Protein AF-A0AAE1QF27-F1 (afdb_monomer)

Mean predicted aligned error: 20.84 Å

Organism: NCBI:txid1843537

Radius of gyration: 52.03 Å; Cα contacts (8 Å, |Δi|>4): 102; chains: 1; bounding box: 104×45×158 Å

Foldseek 3Di:
DPPPQPADEFFAWFAADVTPSGHHDPQWDFDAPPDDPPDPDPVVVVCSHPDTTGTHGDPDPPDPPVPPPPPPDDDDDDDDPPPPDDPVVVVVVVVVVVVVVVVVVVVVVVVVVVVVVVVVVVVVVVVVVVVVVVVVVVVVVVVVVVVVVVVVVVVVVVVVVVVVVVVVVVVVVVVVVVVVVVVVVVVVVVVVVVVD

Solvent-accessible surface area (backbone atoms only — not comparable to full-atom values): 11451 Å² total; per-residue (Å²): 131,84,78,82,71,56,68,37,56,80,71,37,55,14,34,28,64,94,41,76,52,23,45,48,29,94,69,38,37,67,44,44,97,88,44,65,96,87,66,92,47,72,65,50,56,52,43,38,50,74,43,75,19,33,13,36,74,56,79,73,75,80,59,86,73,76,70,74,79,79,74,89,74,83,90,81,92,78,95,70,87,78,74,77,79,64,74,65,61,57,55,55,49,53,53,51,50,53,54,49,52,52,50,52,54,53,52,51,53,52,50,52,51,53,50,52,52,53,50,53,54,52,53,52,54,49,54,52,53,50,54,54,51,51,52,53,49,52,53,52,50,54,53,52,52,52,54,49,52,54,52,51,52,57,49,51,52,54,49,51,54,51,49,54,55,51,51,52,53,48,50,54,53,50,53,55,50,52,51,52,51,52,54,50,52,54,52,51,53,54,52,51,68,73,74,110

Sequence (196 aa):
MPSVVTRQVEGDECGGPWGIYGECGTGLECRQDHCPPGEQDLECYHHYLTEPGQCVQKRRRPLILDVLTSAADTTITTSRKRVAAPPLADETTRRRLNLGDESTRRRLNLGDERTRRRFNLGDERTRRRLNLGDERTRRRLNLGDERTRRRLNLGDERIHYRLDLGDERTRRRLDLGDERTRRRLVLLRQLENLLE

pLDDT: mean 76.92, std 19.55, range [29.95, 98.19]

Secondary structure (DSSP, 8-state):
------EE-TT-EEB-GGGTTBEEPTTEEEE-TTS-TT---HHHHHHHHHS-EEEEE------GGGGTTS--S---------PPPPTHHHHHHHHHHHHHHHHHHHHHHHHHHHHHHHHHHHHHHHHHHHHHHHHHHHHHHHHHHHHHHHHHHHHHHHHHHHHHHHHHHHHHHHHHHHHHHHHHHHHHHHHHHHH-

Structure (mmCIF, N/CA/C/O backbone):
data_AF-A0AAE1QF27-F1
#
_entry.id   AF-A0AAE1QF27-F1
#
loop_
_atom_site.group_PDB
_atom_site.id
_atom_site.type_symbol
_atom_site.label_atom_id
_atom_site.label_alt_id
_atom_site.label_comp_id
_atom_site.label_asym_id
_atom_site.label_entity_id
_atom_site.label_seq_id
_atom_site.pdbx_PDB_ins_code
_atom_site.Cartn_x
_atom_site.Cartn_y
_atom_site.Cartn_z
_atom_site.occupancy
_atom_site.B_iso_or_equiv
_atom_site.auth_seq_id
_atom_site.auth_comp_id
_atom_site.auth_asym_id
_atom_site.auth_atom_id
_atom_site.pdbx_PDB_model_num
ATOM 1 N N . MET A 1 1 ? -33.159 -35.997 25.237 1.00 33.34 1 MET A N 1
ATOM 2 C CA . MET A 1 1 ? -33.270 -36.716 26.521 1.00 33.34 1 MET A CA 1
ATOM 3 C C . MET A 1 1 ? -33.614 -35.674 27.572 1.00 33.34 1 MET A C 1
ATOM 5 O O . MET A 1 1 ? -32.757 -34.832 27.810 1.00 33.34 1 MET A O 1
ATOM 9 N N . PRO A 1 2 ? -34.849 -35.600 28.094 1.00 41.00 2 PRO A N 1
ATOM 10 C CA . PRO A 1 2 ? -35.132 -34.676 29.184 1.00 41.00 2 PRO A CA 1
ATOM 11 C C . PRO A 1 2 ? -34.402 -35.196 30.424 1.00 41.00 2 PRO A C 1
ATOM 13 O O . PRO A 1 2 ? -34.630 -36.330 30.843 1.00 41.00 2 PRO A O 1
ATOM 16 N N . SER A 1 3 ? -33.466 -34.404 30.946 1.00 40.09 3 SER A N 1
ATOM 17 C CA . SER A 1 3 ? -32.782 -34.688 32.203 1.00 40.09 3 SER A CA 1
ATOM 18 C C . SER A 1 3 ? -33.844 -34.864 33.282 1.00 40.09 3 SER A C 1
ATOM 20 O O . SER A 1 3 ? -34.651 -33.964 33.510 1.00 40.09 3 SER A O 1
ATOM 22 N N . VAL A 1 4 ? -33.894 -36.047 33.890 1.00 47.06 4 VAL A N 1
ATOM 23 C CA . VAL A 1 4 ? -34.758 -36.319 35.038 1.00 47.06 4 VAL A CA 1
ATOM 24 C C . VAL A 1 4 ? -34.256 -35.435 36.171 1.00 47.06 4 VAL A C 1
ATOM 26 O O . VAL A 1 4 ? -33.286 -35.772 36.840 1.00 47.06 4 VAL A O 1
ATOM 29 N N . VAL A 1 5 ? -34.874 -34.270 36.342 1.00 56.25 5 VAL A N 1
ATOM 30 C CA . VAL A 1 5 ? -34.648 -33.438 37.517 1.00 56.25 5 VAL A CA 1
ATOM 31 C C . VAL A 1 5 ? -35.274 -34.186 38.688 1.00 56.25 5 VAL A C 1
ATOM 33 O O . VAL A 1 5 ? -36.498 -34.304 38.790 1.00 56.25 5 VAL A O 1
ATOM 36 N N . THR A 1 6 ? -34.437 -34.772 39.539 1.00 61.47 6 THR A N 1
ATOM 37 C CA . THR A 1 6 ? -34.876 -35.356 40.805 1.00 61.47 6 THR A CA 1
ATOM 38 C C . THR A 1 6 ? -35.468 -34.242 41.656 1.00 61.47 6 THR A C 1
ATOM 40 O O . THR A 1 6 ? -34.767 -33.301 42.020 1.00 61.47 6 THR A O 1
ATOM 43 N N . ARG A 1 7 ? -36.774 -34.323 41.935 1.00 71.06 7 ARG A N 1
ATOM 44 C CA . ARG A 1 7 ? -37.434 -33.401 42.863 1.00 71.06 7 ARG A CA 1
ATOM 45 C C . ARG A 1 7 ? -36.982 -33.709 44.281 1.00 71.06 7 ARG A C 1
ATOM 47 O O . ARG A 1 7 ? -37.162 -34.834 44.741 1.00 71.06 7 ARG A O 1
ATOM 54 N N . GLN A 1 8 ? -36.447 -32.703 44.948 1.00 75.12 8 GLN A N 1
ATOM 55 C CA . GLN A 1 8 ? -35.879 -32.823 46.285 1.00 75.12 8 GLN A CA 1
ATOM 56 C C . GLN A 1 8 ? -36.884 -32.517 47.394 1.00 75.12 8 GLN A C 1
ATOM 58 O O . GLN A 1 8 ? -37.860 -31.787 47.173 1.00 75.12 8 GLN A O 1
ATOM 63 N N . VAL A 1 9 ? -36.653 -33.093 48.573 1.00 79.44 9 VAL A N 1
ATOM 64 C CA . VAL A 1 9 ? -37.478 -32.890 49.771 1.00 79.44 9 VAL A CA 1
ATOM 65 C C . VAL A 1 9 ? -36.905 -31.772 50.649 1.00 79.44 9 VAL A C 1
ATOM 67 O O . VAL A 1 9 ? -35.880 -31.172 50.341 1.00 79.44 9 VAL A O 1
ATOM 70 N N . GLU A 1 10 ? -37.616 -31.404 51.712 1.00 78.75 10 GLU A N 1
ATOM 71 C CA . GLU A 1 10 ? -37.173 -30.346 52.624 1.00 78.75 10 GLU A CA 1
ATOM 72 C C . GLU A 1 10 ? -35.856 -30.735 53.317 1.00 78.75 10 GLU A C 1
ATOM 74 O O . GLU A 1 10 ? -35.752 -31.826 53.874 1.00 78.75 10 GLU A O 1
ATOM 79 N N . GLY A 1 11 ? -34.866 -29.840 53.284 1.00 74.56 11 GLY A N 1
ATOM 80 C CA . GLY A 1 11 ? -33.522 -30.045 53.834 1.00 74.56 11 GLY A CA 1
ATOM 81 C C . GLY A 1 11 ? -32.461 -30.514 52.830 1.00 74.56 11 GLY A C 1
ATOM 82 O O . GLY A 1 11 ? -31.278 -30.452 53.153 1.00 74.56 11 GLY A O 1
ATOM 83 N N . ASP A 1 12 ? -32.854 -30.927 51.624 1.00 80.94 12 ASP A N 1
ATOM 84 C CA . ASP A 1 12 ? -31.919 -31.351 50.573 1.00 80.94 12 ASP A CA 1
ATOM 85 C C . ASP A 1 12 ? -31.178 -30.164 49.927 1.00 80.94 12 ASP A C 1
ATOM 87 O O . ASP A 1 12 ? -31.682 -29.035 49.890 1.00 80.94 12 ASP A O 1
ATOM 91 N N . GLU A 1 13 ? -29.989 -30.441 49.380 1.00 81.50 13 GLU A N 1
ATOM 92 C CA . GLU A 1 13 ? -29.147 -29.465 48.675 1.00 81.50 13 GLU A CA 1
ATOM 93 C C . GLU A 1 13 ? -29.697 -29.114 47.294 1.00 81.50 13 GLU A C 1
ATOM 95 O O . GLU A 1 13 ? -29.827 -29.994 46.463 1.00 81.50 13 GLU A O 1
ATOM 100 N N . CYS A 1 14 ? -29.906 -27.841 46.981 1.00 80.75 14 CYS A N 1
ATOM 101 C CA . CYS A 1 14 ? -30.502 -27.409 45.715 1.00 80.75 14 CYS A CA 1
ATOM 102 C C . CYS A 1 14 ? -29.662 -26.359 44.976 1.00 80.75 14 CYS A C 1
ATOM 104 O O . CYS A 1 14 ? -28.856 -25.639 45.569 1.00 80.75 14 CYS A O 1
ATOM 106 N N . GLY A 1 15 ? -29.882 -26.231 43.663 1.00 78.06 15 GLY A N 1
ATOM 107 C CA . GLY A 1 15 ? -29.250 -25.208 42.819 1.00 78.06 15 GLY A CA 1
ATOM 108 C C . GLY A 1 15 ? -27.969 -25.654 42.107 1.00 78.06 15 GLY A C 1
ATOM 109 O O . GLY A 1 15 ? -27.883 -26.776 41.599 1.00 78.06 15 GLY A O 1
ATOM 110 N N . GLY A 1 16 ? -26.980 -24.761 42.016 1.00 71.81 16 GLY A N 1
ATOM 111 C CA . GLY A 1 16 ? -25.727 -24.984 41.291 1.00 71.81 16 GLY A CA 1
ATOM 112 C C . GLY A 1 16 ? -25.809 -24.662 39.791 1.00 71.81 16 GLY A C 1
ATOM 113 O O . GLY A 1 16 ? -26.897 -24.470 39.234 1.00 71.81 16 GLY A O 1
ATOM 114 N N . PRO A 1 17 ? -24.657 -24.615 39.093 1.00 70.12 17 PRO A N 1
ATOM 115 C CA . PRO A 1 17 ? -24.622 -24.343 37.663 1.00 70.12 17 PRO A CA 1
ATOM 116 C C . PRO A 1 17 ? -25.411 -25.417 36.916 1.00 70.12 17 PRO A C 1
ATOM 118 O O . PRO A 1 17 ? -25.101 -26.598 37.026 1.00 70.12 17 PRO A O 1
ATOM 121 N N . TRP A 1 18 ? -26.426 -25.004 36.153 1.00 65.69 18 TRP A N 1
ATOM 122 C CA . TRP A 1 18 ? -27.343 -25.895 35.423 1.00 65.69 18 TRP A CA 1
ATOM 123 C C . TRP A 1 18 ? -28.222 -26.805 36.302 1.00 65.69 18 TRP A C 1
ATOM 125 O O . TRP A 1 18 ? -28.764 -27.783 35.792 1.00 65.69 18 TRP A O 1
ATOM 135 N N . GLY A 1 19 ? -28.390 -26.493 37.594 1.00 68.06 19 GLY A N 1
ATOM 136 C CA . GLY A 1 19 ? -29.264 -27.258 38.493 1.00 68.06 19 GLY A CA 1
ATOM 137 C C . GLY A 1 19 ? -28.708 -28.630 38.880 1.00 68.06 19 GLY A C 1
ATOM 138 O O . GLY A 1 19 ? -29.480 -29.554 39.122 1.00 68.06 19 GLY A O 1
ATOM 139 N N . ILE A 1 20 ? -27.378 -28.782 38.915 1.00 73.38 20 ILE A N 1
ATOM 140 C CA . ILE A 1 20 ? -26.695 -30.048 39.240 1.00 73.38 20 ILE A CA 1
ATOM 141 C C . ILE A 1 20 ? -27.063 -30.622 40.609 1.00 73.38 20 ILE A C 1
ATOM 143 O O . ILE A 1 20 ? -27.011 -31.838 40.774 1.00 73.38 20 ILE A O 1
ATOM 147 N N . TYR A 1 21 ? -27.434 -29.773 41.569 1.00 73.00 21 TYR A N 1
ATOM 148 C CA . TYR A 1 21 ? -27.851 -30.229 42.889 1.00 73.00 21 TYR A CA 1
ATOM 149 C C . TYR A 1 21 ? -29.328 -30.616 42.918 1.00 73.00 21 TYR A C 1
ATOM 151 O O . TYR A 1 21 ? -29.722 -31.334 43.815 1.00 73.00 21 TYR A O 1
ATOM 159 N N . GLY A 1 22 ? -30.122 -30.261 41.903 1.00 74.62 22 GLY A N 1
ATOM 160 C CA . GLY A 1 22 ? -31.541 -30.599 41.810 1.00 74.62 22 GLY A CA 1
ATOM 161 C C . GLY A 1 22 ? -32.468 -29.406 42.036 1.00 74.62 22 GLY A C 1
ATOM 162 O O . GLY A 1 22 ? -32.048 -28.300 42.394 1.00 74.62 22 GLY A O 1
ATOM 163 N N . GLU A 1 23 ? -33.756 -29.636 41.771 1.00 79.81 23 GLU A N 1
ATOM 164 C CA . GLU A 1 23 ? -34.820 -28.658 41.995 1.00 79.81 23 GLU A CA 1
ATOM 165 C C . GLU A 1 23 ? -35.705 -29.100 43.161 1.00 79.81 23 GLU A C 1
ATOM 167 O O . GLU A 1 23 ? -36.126 -30.259 43.261 1.00 79.81 23 GLU A O 1
ATOM 172 N N . CYS A 1 24 ? -36.049 -28.148 44.024 1.00 83.06 24 CYS A N 1
ATOM 173 C CA . CYS A 1 24 ? -36.935 -28.406 45.147 1.00 83.06 24 CYS A CA 1
ATOM 174 C C . CYS A 1 24 ? -38.340 -28.814 44.686 1.00 83.06 24 CYS A C 1
ATOM 176 O O . CYS A 1 24 ? -38.898 -28.265 43.730 1.00 83.06 24 CYS A O 1
ATOM 178 N N . GLY A 1 25 ? -38.939 -29.765 45.403 1.00 77.44 25 GLY A N 1
ATOM 179 C CA . GLY A 1 25 ? -4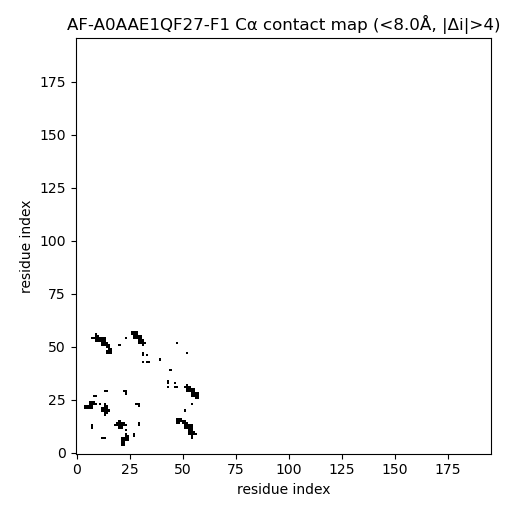0.305 -30.216 45.174 1.00 77.44 25 GLY A CA 1
ATOM 180 C C . GLY A 1 25 ? -41.363 -29.116 45.341 1.00 77.44 25 GLY A C 1
ATOM 181 O O . GLY A 1 25 ? -41.125 -28.009 45.825 1.00 77.44 25 GLY A O 1
ATOM 182 N N . THR A 1 26 ? -42.595 -29.424 44.939 1.00 77.75 26 THR A N 1
ATOM 183 C CA . THR A 1 26 ? -43.728 -28.491 45.021 1.00 77.75 26 THR A CA 1
ATOM 184 C C . THR A 1 26 ? -43.972 -28.016 46.456 1.00 77.75 26 THR A C 1
ATOM 186 O O . THR A 1 26 ? -44.192 -28.833 47.343 1.00 77.75 26 THR A O 1
ATOM 189 N N . GLY A 1 27 ? -43.996 -26.696 46.668 1.00 75.56 27 GLY A N 1
ATOM 190 C CA . GLY A 1 27 ? -44.184 -26.081 47.993 1.00 75.56 27 GLY A CA 1
ATOM 191 C C . GLY A 1 27 ? -42.882 -25.687 48.700 1.00 75.56 27 GLY A C 1
ATOM 192 O O . GLY A 1 27 ? -42.933 -24.975 49.703 1.00 75.56 27 GLY A O 1
ATOM 193 N N . LEU A 1 28 ? -41.736 -26.066 48.134 1.00 80.44 28 LEU A N 1
ATOM 194 C CA . LEU A 1 28 ? -40.405 -25.722 48.621 1.00 80.44 28 LEU A CA 1
ATOM 195 C C . LEU A 1 28 ? -39.749 -24.677 47.704 1.00 80.44 28 LEU A C 1
ATOM 197 O O . LEU A 1 28 ? -40.078 -24.565 46.519 1.00 80.44 28 LEU A O 1
ATOM 201 N N . GLU A 1 29 ? -38.852 -23.877 48.262 1.00 80.94 29 GLU A N 1
ATOM 202 C CA . GLU A 1 29 ? -37.970 -22.961 47.538 1.00 80.94 29 GLU A CA 1
ATOM 203 C C . GLU A 1 29 ? -36.518 -23.239 47.914 1.00 80.94 29 GLU A C 1
ATOM 205 O O . GLU A 1 29 ? -36.236 -23.648 49.038 1.00 80.94 29 GLU A O 1
ATOM 210 N N . CYS A 1 30 ? -35.607 -23.016 46.971 1.00 78.00 30 CYS A N 1
ATOM 211 C CA . CYS A 1 30 ? -34.183 -23.113 47.244 1.00 78.00 30 CYS A CA 1
ATOM 212 C C . CYS A 1 30 ? -33.714 -21.822 47.917 1.00 78.00 30 CYS A C 1
ATOM 214 O O . CYS A 1 30 ? -33.871 -20.745 47.336 1.00 78.00 30 CYS A O 1
ATOM 216 N N . ARG A 1 31 ? -33.171 -21.915 49.133 1.00 78.00 31 ARG A N 1
ATOM 217 C CA . ARG A 1 31 ? -32.675 -20.768 49.901 1.00 78.00 31 ARG A CA 1
ATOM 218 C C . ARG A 1 31 ? -31.181 -20.935 50.165 1.00 78.00 31 ARG A C 1
ATOM 220 O O . ARG A 1 31 ? -30.767 -21.952 50.712 1.00 78.00 31 ARG A O 1
ATOM 227 N N . GLN A 1 32 ? -30.386 -19.936 49.787 1.00 75.19 32 GLN A N 1
ATOM 228 C CA . GLN A 1 32 ? -29.005 -19.806 50.257 1.00 75.19 32 GLN A CA 1
ATOM 229 C C . GLN A 1 32 ? -28.989 -19.069 51.600 1.00 75.19 32 GLN A C 1
ATOM 231 O O . GLN A 1 32 ? -29.682 -18.064 51.756 1.00 75.19 32 GLN A O 1
ATOM 236 N N . ASP A 1 33 ? -28.136 -19.508 52.529 1.00 65.31 33 ASP A N 1
ATOM 237 C CA . ASP A 1 33 ? -27.926 -18.842 53.826 1.00 65.31 33 ASP A CA 1
ATOM 238 C C . ASP A 1 33 ? -27.473 -17.380 53.676 1.00 65.31 33 ASP A C 1
ATOM 240 O O . ASP A 1 33 ? -27.774 -16.533 54.517 1.00 65.31 33 ASP A O 1
ATOM 244 N N . HIS A 1 34 ? -26.798 -17.073 52.565 1.00 65.75 34 HIS A N 1
ATOM 245 C CA . HIS A 1 34 ? -26.290 -15.742 52.239 1.00 65.75 34 HIS A CA 1
ATOM 246 C C . HIS A 1 34 ? -27.277 -14.864 51.450 1.00 65.75 34 HIS A C 1
ATOM 248 O O . HIS A 1 34 ? -26.938 -13.724 51.145 1.00 65.75 34 HIS A O 1
ATOM 254 N N . CYS A 1 35 ? -28.484 -15.351 51.121 1.00 64.62 35 CYS A N 1
ATOM 255 C CA . CYS A 1 35 ? -29.471 -14.585 50.355 1.00 64.62 35 CYS A CA 1
ATOM 256 C C . CYS A 1 35 ? -30.732 -14.291 51.197 1.00 64.62 35 CYS A C 1
ATOM 258 O O . CYS A 1 35 ? -31.563 -15.186 51.403 1.00 64.62 35 CYS A O 1
ATOM 260 N N . PRO A 1 36 ? -30.902 -13.061 51.719 1.00 56.47 36 PRO A N 1
ATOM 261 C CA . PRO A 1 36 ? -32.078 -12.703 52.500 1.00 56.47 36 PRO A CA 1
ATOM 262 C C . PRO A 1 36 ? -33.357 -12.700 51.636 1.00 56.47 36 PRO A C 1
ATOM 264 O O . PRO A 1 36 ? -33.328 -12.362 50.452 1.00 56.47 36 PRO A O 1
ATOM 267 N N . PRO A 1 37 ? -34.521 -13.065 52.207 1.00 53.91 37 PRO A N 1
ATOM 268 C CA . PRO A 1 37 ? -35.765 -13.156 51.452 1.00 53.91 37 PRO A CA 1
ATOM 269 C C . PRO A 1 37 ? -36.253 -11.766 51.019 1.00 53.91 37 PRO A C 1
ATOM 271 O O . PRO A 1 37 ? -36.704 -10.981 51.851 1.00 53.91 37 PRO A O 1
ATOM 274 N N . GLY A 1 38 ? -36.227 -11.493 49.711 1.00 55.94 38 GLY A N 1
ATOM 275 C CA . GLY A 1 38 ? -36.806 -10.282 49.109 1.00 55.94 38 GLY A CA 1
ATOM 276 C C . GLY A 1 38 ? -35.871 -9.481 48.202 1.00 55.94 38 GLY A C 1
ATOM 277 O O . GLY A 1 38 ? -36.361 -8.614 47.484 1.00 55.94 38 GLY A O 1
ATOM 278 N N . GLU A 1 39 ? -34.577 -9.800 48.177 1.00 52.62 39 GLU A N 1
ATOM 279 C CA . GLU A 1 39 ? -33.575 -9.144 47.329 1.00 52.62 39 GLU A CA 1
ATOM 280 C C . GLU A 1 39 ? -33.023 -10.154 46.315 1.00 52.62 39 GLU A C 1
ATOM 282 O O . GLU A 1 39 ? -32.409 -11.155 46.673 1.00 52.62 39 GLU A O 1
ATOM 287 N N . GLN A 1 40 ? -33.301 -9.931 45.028 1.00 55.50 40 GLN A N 1
ATOM 288 C CA . GLN A 1 40 ? -32.708 -10.698 43.928 1.00 55.50 40 GLN A CA 1
ATOM 289 C C . GLN A 1 40 ? -31.491 -9.941 43.397 1.00 55.50 40 GLN A C 1
ATOM 291 O O . GLN A 1 40 ? -31.509 -9.423 42.281 1.00 55.50 40 GLN A O 1
ATOM 296 N N . ASP A 1 41 ? -30.447 -9.843 44.213 1.00 58.53 41 ASP A N 1
ATOM 297 C CA . ASP A 1 41 ? -29.211 -9.182 43.802 1.00 58.53 41 ASP A CA 1
ATOM 298 C C . ASP A 1 41 ? -28.313 -10.112 42.974 1.00 58.53 41 ASP A C 1
ATOM 300 O O . ASP A 1 41 ? -28.346 -11.341 43.093 1.00 58.53 41 ASP A O 1
ATOM 304 N N . LEU A 1 42 ? -27.463 -9.513 42.131 1.00 61.16 42 LEU A N 1
ATOM 305 C CA . LEU A 1 42 ? -26.457 -10.220 41.321 1.00 61.16 42 LEU A CA 1
ATOM 306 C C . LEU A 1 42 ? -25.520 -11.098 42.173 1.00 61.16 42 LEU A C 1
ATOM 308 O O . LEU A 1 42 ? -25.026 -12.114 41.682 1.00 61.16 42 LEU A O 1
ATOM 312 N N . GLU A 1 43 ? -25.306 -10.740 43.443 1.00 60.56 43 GLU A N 1
ATOM 313 C CA . GLU A 1 43 ? -24.535 -11.540 44.403 1.00 60.56 43 GLU A CA 1
ATOM 314 C C . GLU A 1 43 ? -25.234 -12.870 44.730 1.00 60.56 43 GLU A C 1
ATOM 316 O O . GLU A 1 43 ? -24.582 -13.916 44.712 1.00 60.56 43 GLU A O 1
ATOM 321 N N . CYS A 1 44 ? -26.563 -12.879 44.897 1.00 63.84 44 CYS A N 1
ATOM 322 C CA . CYS A 1 44 ? -27.323 -14.118 45.083 1.00 63.84 44 CYS A CA 1
ATOM 323 C C . CYS A 1 44 ? -27.262 -15.020 43.840 1.00 63.84 44 CYS A C 1
ATOM 325 O O . CYS A 1 44 ? -27.173 -16.240 43.971 1.00 63.84 44 CYS A O 1
ATOM 327 N N . TYR A 1 45 ? -27.249 -14.443 42.632 1.00 65.44 45 TYR A N 1
ATOM 328 C CA . TYR A 1 45 ? -27.108 -15.221 41.394 1.00 65.44 45 TYR A CA 1
ATOM 329 C C . TYR A 1 45 ? -25.723 -15.871 41.274 1.00 65.44 45 TYR A C 1
ATOM 331 O O . TYR A 1 45 ? -25.609 -17.014 40.836 1.00 65.44 45 TYR A O 1
ATOM 339 N N . HIS A 1 46 ? -24.664 -15.170 41.694 1.00 64.06 46 HIS A N 1
ATOM 340 C CA . HIS A 1 46 ? -23.316 -15.735 41.709 1.00 64.06 46 HIS A CA 1
ATOM 341 C C . HIS A 1 46 ? -23.203 -16.878 42.727 1.00 64.06 46 HIS A C 1
ATOM 343 O O . HIS A 1 46 ? -22.669 -17.929 42.380 1.00 64.06 46 HIS A O 1
ATOM 349 N N . HIS A 1 47 ? -23.769 -16.721 43.930 1.00 62.94 47 HIS A N 1
ATOM 350 C CA . HIS A 1 47 ? -23.801 -17.790 44.935 1.00 62.94 47 HIS A CA 1
ATOM 351 C C . HIS A 1 47 ? -24.610 -19.006 44.477 1.00 62.94 47 HIS A C 1
ATOM 353 O O . HIS A 1 47 ? -24.162 -20.130 44.678 1.00 62.94 47 HIS A O 1
ATOM 359 N N . TYR A 1 48 ? -25.723 -18.807 43.765 1.00 62.31 48 TYR A N 1
ATOM 360 C CA . TYR A 1 48 ? -26.500 -19.903 43.178 1.00 62.31 48 TYR A CA 1
ATOM 361 C C . TYR A 1 48 ? -25.690 -20.766 42.196 1.00 62.31 48 TYR A C 1
ATOM 363 O O . TYR A 1 48 ? -25.971 -21.952 42.025 1.00 62.31 48 TYR A O 1
ATOM 371 N N . LEU A 1 49 ? -24.673 -20.184 41.554 1.00 64.75 49 LEU A N 1
ATOM 372 C CA . LEU A 1 49 ? -23.784 -20.872 40.618 1.00 64.75 49 LEU A CA 1
ATOM 373 C C . LEU A 1 49 ? -22.525 -21.451 41.276 1.00 64.75 49 LEU A C 1
ATOM 375 O O . LEU A 1 49 ? -21.831 -22.232 40.626 1.00 64.75 49 LEU A O 1
ATOM 379 N N . THR A 1 50 ? -22.203 -21.077 42.517 1.00 64.75 50 THR A N 1
ATOM 380 C CA . THR A 1 50 ? -20.955 -21.487 43.182 1.00 64.75 50 THR A CA 1
ATOM 381 C C . THR A 1 50 ? -21.151 -22.339 44.431 1.00 64.75 50 THR A C 1
ATOM 383 O O . THR A 1 50 ? -20.247 -23.102 44.757 1.00 64.75 50 THR A O 1
ATOM 386 N N . GLU A 1 51 ? -22.290 -22.241 45.121 1.00 70.1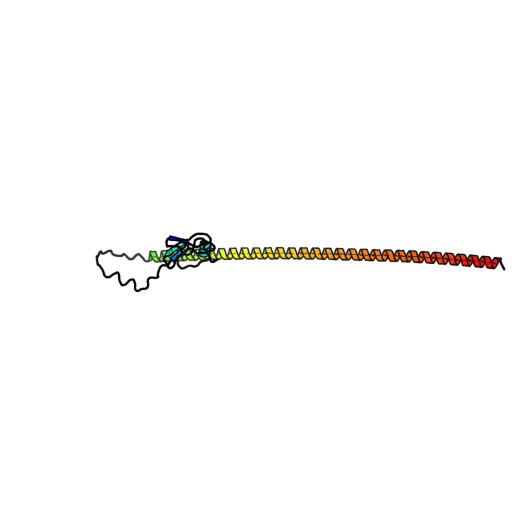9 51 GLU A N 1
ATOM 387 C CA . GLU A 1 51 ? -22.543 -22.915 46.401 1.00 70.19 51 GLU A CA 1
ATOM 388 C C . GLU A 1 51 ? -23.942 -23.563 46.439 1.00 70.19 51 GLU A C 1
ATOM 390 O O . GLU A 1 51 ? -24.910 -22.957 45.965 1.00 70.19 51 GLU A O 1
ATOM 395 N N . PRO A 1 52 ? -24.086 -24.775 47.011 1.00 70.56 52 PRO A N 1
ATOM 396 C CA . PRO A 1 52 ? -25.391 -25.416 47.162 1.00 70.56 52 PRO A CA 1
ATOM 397 C C . PRO A 1 52 ? -26.264 -24.655 48.176 1.00 70.56 52 PRO A C 1
ATOM 399 O O . PRO A 1 52 ? -25.791 -24.231 49.229 1.00 70.56 52 PRO A O 1
ATOM 402 N N . GLY A 1 53 ? -27.544 -24.457 47.848 1.00 79.62 53 GLY A N 1
ATOM 403 C CA . GLY A 1 53 ? -28.568 -23.958 48.776 1.00 79.62 53 GLY A CA 1
ATOM 404 C C . GLY A 1 53 ? -29.335 -25.106 49.436 1.00 79.62 53 GLY A C 1
ATOM 405 O O . GLY A 1 53 ? -29.036 -26.266 49.179 1.00 79.62 53 GLY A O 1
ATOM 406 N N . GLN A 1 54 ? -30.354 -24.806 50.247 1.00 83.25 54 GLN A N 1
ATOM 407 C CA . GLN A 1 54 ? -31.229 -25.821 50.853 1.00 83.25 54 GLN A CA 1
ATOM 408 C C . GLN A 1 54 ? -32.700 -25.631 50.483 1.00 83.25 54 GLN A C 1
ATOM 410 O O . GLN A 1 54 ? -33.214 -24.507 50.444 1.00 83.25 54 GLN A O 1
ATOM 415 N N . CYS A 1 55 ? -33.398 -26.741 50.245 1.00 83.62 55 CYS A N 1
ATOM 416 C CA . CYS A 1 55 ? -34.836 -26.743 50.023 1.00 83.62 55 CYS A CA 1
ATOM 417 C C . CYS A 1 55 ? -35.587 -26.490 51.328 1.00 83.62 55 CYS A C 1
ATOM 419 O O . CYS A 1 55 ? -35.548 -27.291 52.257 1.00 83.62 55 CYS A O 1
ATOM 421 N N . VAL A 1 56 ? -36.328 -25.390 51.382 1.00 81.88 56 VAL A N 1
ATOM 422 C CA . VAL A 1 56 ? -37.077 -24.960 52.568 1.00 81.88 56 VAL A CA 1
ATOM 423 C C . VAL A 1 56 ? -38.515 -24.635 52.199 1.00 81.88 56 VAL A C 1
ATOM 425 O O . VAL A 1 56 ? -38.804 -24.252 51.064 1.00 81.88 56 VAL A O 1
ATOM 428 N N . GLN A 1 57 ? -39.443 -24.754 53.148 1.00 80.12 57 GLN A N 1
ATOM 429 C CA . GLN A 1 57 ? -40.830 -24.367 52.895 1.00 80.12 57 GLN A CA 1
ATOM 430 C C . GLN A 1 57 ? -40.941 -22.907 52.452 1.00 80.12 57 GLN A C 1
ATOM 432 O O . GLN A 1 57 ? -40.412 -21.986 53.094 1.00 80.12 57 GLN A O 1
ATOM 437 N N . LYS A 1 58 ? -41.695 -22.698 51.364 1.00 75.12 58 LYS A N 1
ATOM 438 C CA . LYS A 1 58 ? -42.141 -21.365 50.959 1.00 75.12 58 LYS A CA 1
ATOM 439 C C . LYS A 1 58 ? -42.927 -20.788 52.123 1.00 75.12 58 LYS A C 1
ATOM 441 O O . LYS A 1 58 ? -44.009 -21.286 52.442 1.00 75.12 58 LYS A O 1
ATOM 446 N N . ARG A 1 59 ? -42.395 -19.750 52.775 1.00 66.00 59 ARG A N 1
ATOM 447 C CA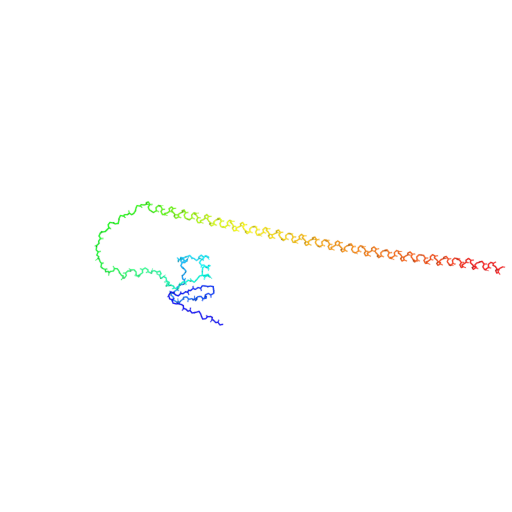 . ARG A 1 59 ? -43.119 -19.065 53.850 1.00 66.00 59 ARG A CA 1
ATOM 448 C C . ARG A 1 59 ? -44.413 -18.518 53.255 1.00 66.00 59 ARG A C 1
ATOM 450 O O . ARG A 1 59 ? -44.397 -17.523 52.531 1.00 66.00 59 ARG A O 1
ATOM 457 N N . ARG A 1 60 ? -45.543 -19.175 53.537 1.00 55.97 60 ARG A N 1
ATOM 458 C CA . ARG A 1 60 ? -46.858 -18.603 53.254 1.00 55.97 60 ARG A CA 1
ATOM 459 C C . ARG A 1 60 ? -46.921 -17.296 54.033 1.00 55.97 60 ARG A C 1
ATOM 461 O O . ARG A 1 60 ? -46.751 -17.292 55.250 1.00 55.97 60 ARG A O 1
ATOM 468 N N . ARG A 1 61 ? -47.121 -16.179 53.330 1.00 51.41 61 ARG A N 1
ATOM 469 C CA . ARG A 1 61 ? -47.546 -14.939 53.985 1.00 51.41 61 ARG A CA 1
ATOM 470 C C . ARG A 1 61 ? -48.794 -15.305 54.793 1.00 51.41 61 ARG A C 1
ATOM 472 O O . ARG A 1 61 ? -49.695 -15.885 54.184 1.00 51.41 61 ARG A O 1
ATOM 479 N N . PRO A 1 62 ? -48.854 -15.045 56.109 1.00 44.38 62 PRO A N 1
ATOM 480 C CA . PRO A 1 62 ? -50.074 -15.316 56.845 1.00 44.38 62 PRO A CA 1
ATOM 481 C C . PRO A 1 62 ? -51.172 -14.470 56.201 1.00 44.38 62 PRO A C 1
ATOM 483 O O . PRO A 1 62 ? -51.084 -13.240 56.164 1.00 44.38 62 PRO A O 1
ATOM 486 N N . LEU A 1 63 ? -52.167 -15.130 55.609 1.00 41.81 63 LEU A N 1
ATOM 487 C CA . LEU A 1 63 ? -53.412 -14.456 55.286 1.00 41.81 63 LEU A CA 1
ATOM 488 C C . LEU A 1 63 ? -54.037 -14.098 56.634 1.00 41.81 63 LEU A C 1
ATOM 490 O O . LEU A 1 63 ? -54.029 -14.903 57.562 1.00 41.81 63 LEU A O 1
ATOM 494 N N . ILE A 1 64 ? -54.547 -12.875 56.740 1.00 48.88 64 ILE A N 1
ATOM 495 C CA . ILE A 1 64 ? -55.069 -12.243 57.966 1.00 48.88 64 ILE A CA 1
ATOM 496 C C . ILE A 1 64 ? -56.096 -13.122 58.727 1.00 48.88 64 ILE A C 1
ATOM 498 O O . ILE A 1 64 ? -56.371 -12.874 59.897 1.00 48.88 64 ILE A O 1
ATOM 502 N N . LEU A 1 65 ? -56.631 -14.173 58.100 1.00 44.94 65 LEU A N 1
ATOM 503 C CA . LEU A 1 65 ? -57.672 -15.039 58.643 1.00 44.94 65 LEU A CA 1
ATOM 504 C C . LEU A 1 65 ? -57.177 -16.121 59.629 1.00 44.94 65 LEU A C 1
ATOM 506 O O . LEU A 1 65 ? -57.953 -16.519 60.493 1.00 44.94 65 LEU A O 1
ATOM 510 N N . ASP A 1 66 ? -55.906 -16.539 59.582 1.00 41.53 66 ASP A N 1
ATOM 511 C CA . ASP A 1 66 ? -55.406 -17.661 60.411 1.00 41.53 66 ASP A CA 1
ATOM 512 C C . ASP A 1 66 ? -55.035 -17.253 61.856 1.00 41.53 66 ASP A C 1
ATOM 514 O O . ASP A 1 66 ? -54.714 -18.097 62.689 1.00 41.53 66 ASP A O 1
ATOM 518 N N . VAL A 1 67 ? -55.082 -15.954 62.180 1.00 44.25 67 VAL A N 1
ATOM 519 C CA . VAL A 1 67 ? -54.738 -15.423 63.517 1.00 44.25 67 VAL A CA 1
ATOM 520 C C . VAL A 1 67 ? -55.944 -15.415 64.470 1.00 44.25 67 VAL A C 1
ATOM 522 O O . VAL A 1 67 ? -55.771 -15.376 65.686 1.00 44.25 67 VAL A O 1
ATOM 525 N N . LEU A 1 68 ? -57.177 -15.475 63.956 1.00 43.22 68 LEU A N 1
ATOM 526 C CA . LEU A 1 68 ? -58.378 -15.273 64.778 1.00 43.22 68 LEU A CA 1
ATOM 527 C C . LEU A 1 68 ? -58.920 -16.543 65.452 1.00 43.22 68 LEU A C 1
ATOM 529 O O . LEU A 1 68 ? -59.782 -16.432 66.320 1.00 43.22 68 LEU A O 1
ATOM 533 N N . THR A 1 69 ? -58.423 -17.737 65.116 1.00 41.28 69 THR A N 1
ATOM 534 C CA . THR A 1 69 ? -58.993 -19.006 65.612 1.00 41.28 69 THR A CA 1
ATOM 535 C C . THR A 1 69 ? -58.216 -19.679 66.746 1.00 41.28 69 THR A C 1
ATOM 537 O O . THR A 1 69 ? -58.654 -20.730 67.199 1.00 41.28 69 THR A O 1
ATOM 540 N N . SER A 1 70 ? -57.105 -19.116 67.247 1.00 39.38 70 SER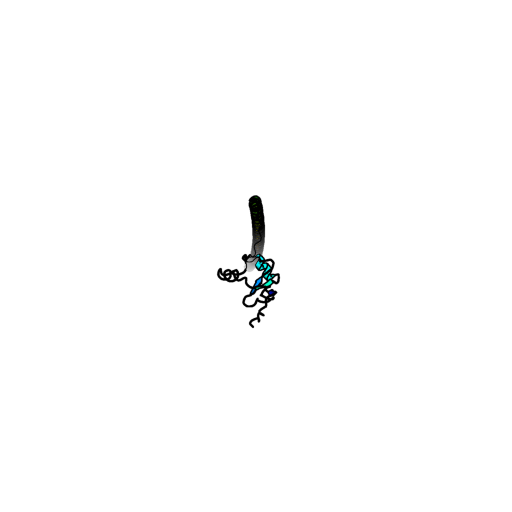 A N 1
ATOM 541 C CA . SER A 1 70 ? -56.299 -19.781 68.297 1.00 39.38 70 SER A CA 1
ATOM 542 C C . SER A 1 70 ? -56.139 -19.015 69.617 1.00 39.38 70 SER A C 1
ATOM 544 O O . SER A 1 70 ? -55.336 -19.430 70.449 1.00 39.38 70 SER A O 1
ATOM 546 N N . ALA A 1 71 ? -56.848 -17.901 69.826 1.00 41.00 71 ALA A N 1
ATOM 547 C CA . ALA A 1 71 ? -56.690 -17.073 71.033 1.00 41.00 71 ALA A CA 1
ATOM 548 C C . ALA A 1 71 ? -57.984 -16.870 71.841 1.00 41.00 71 ALA A C 1
ATOM 550 O O . ALA A 1 71 ? -58.050 -15.980 72.687 1.00 41.00 71 ALA A O 1
ATOM 551 N N . ALA A 1 72 ? -58.998 -17.709 71.625 1.00 39.31 72 ALA A N 1
ATOM 552 C CA . ALA A 1 72 ? -59.999 -17.983 72.646 1.00 39.31 72 ALA A CA 1
ATOM 553 C C . ALA A 1 72 ? -59.533 -19.219 73.418 1.00 39.31 72 ALA A C 1
ATOM 555 O O . ALA A 1 72 ? -59.976 -20.314 73.117 1.00 39.31 72 ALA A O 1
ATOM 556 N N . ASP A 1 73 ? -58.562 -19.047 74.318 1.00 35.06 73 ASP A N 1
ATOM 557 C CA . ASP A 1 73 ? -58.547 -19.783 75.582 1.00 35.06 73 ASP A CA 1
ATOM 558 C C . ASP A 1 73 ? -57.442 -19.297 76.527 1.00 35.06 73 ASP A C 1
ATOM 560 O O . ASP A 1 73 ? -56.254 -19.254 76.214 1.00 35.06 73 ASP A O 1
ATOM 564 N N . THR A 1 74 ? -57.889 -19.014 77.749 1.00 34.00 74 THR A N 1
ATOM 565 C CA . THR A 1 74 ? -57.138 -18.966 79.012 1.00 34.00 74 THR A CA 1
ATOM 566 C C . THR A 1 74 ? -56.257 -17.744 79.311 1.00 34.00 74 THR A C 1
ATOM 568 O O . THR A 1 74 ? -55.057 -17.660 79.073 1.00 34.00 74 THR A O 1
ATOM 571 N N . THR A 1 75 ? -56.907 -16.807 79.999 1.00 35.56 75 THR A N 1
ATOM 572 C CA . THR A 1 75 ? -56.359 -15.890 81.003 1.00 35.56 75 THR A CA 1
ATOM 573 C C . THR A 1 75 ? -55.452 -16.590 82.023 1.00 35.56 75 THR A C 1
ATOM 575 O O . THR A 1 75 ? -55.940 -17.491 82.692 1.00 35.56 75 THR A O 1
ATOM 578 N N . ILE A 1 76 ? -54.231 -16.092 82.264 1.00 34.75 76 ILE A N 1
ATOM 579 C CA . ILE A 1 76 ? -53.618 -15.982 83.606 1.00 34.75 76 ILE A CA 1
ATOM 580 C C . ILE A 1 76 ? -52.823 -14.666 83.650 1.00 34.75 76 ILE A C 1
ATOM 582 O O . ILE A 1 76 ? -51.924 -14.397 82.857 1.00 34.75 76 ILE A O 1
ATOM 586 N N . THR A 1 77 ? -53.212 -13.828 84.600 1.00 39.91 77 THR A N 1
ATOM 587 C CA . THR A 1 77 ? -52.643 -12.536 84.974 1.00 39.91 77 THR A CA 1
ATOM 588 C C . THR A 1 77 ? -51.241 -12.662 85.572 1.00 39.91 77 THR A C 1
ATOM 590 O O . THR A 1 77 ? -51.045 -13.399 86.537 1.00 39.91 77 THR A O 1
ATOM 593 N N . THR A 1 78 ? -50.282 -11.850 85.121 1.00 29.95 78 THR A N 1
ATOM 594 C CA . THR A 1 78 ? -49.195 -11.383 86.001 1.00 29.95 78 THR A CA 1
ATOM 595 C C . THR A 1 78 ? -48.672 -10.023 85.547 1.00 29.95 78 THR A C 1
ATOM 597 O O . THR A 1 78 ? -48.124 -9.849 84.461 1.00 29.95 78 THR A O 1
ATOM 600 N N . SER A 1 79 ? -48.877 -9.038 86.413 1.00 43.47 79 SER A N 1
ATOM 601 C CA . SER A 1 79 ? -48.437 -7.656 86.293 1.00 43.47 79 SER A CA 1
ATOM 602 C C . SER A 1 79 ? -46.923 -7.552 86.089 1.00 43.47 79 SER A C 1
ATOM 604 O O . SER A 1 79 ? -46.143 -7.827 86.998 1.00 43.47 79 SER A O 1
ATOM 606 N N . ARG A 1 80 ? -46.487 -7.054 84.928 1.00 38.12 80 ARG A N 1
ATOM 607 C CA . ARG A 1 80 ? -45.145 -6.482 84.762 1.00 38.12 80 ARG A CA 1
ATOM 608 C C . ARG A 1 80 ? -45.277 -5.153 84.031 1.00 38.12 80 ARG A C 1
ATOM 610 O O . ARG A 1 80 ? -45.580 -5.117 82.842 1.00 38.12 80 ARG A O 1
ATOM 617 N N . LYS A 1 81 ? -45.068 -4.058 84.772 1.00 40.25 81 LYS A N 1
ATOM 618 C CA . LYS A 1 81 ? -44.833 -2.711 84.231 1.00 40.25 81 LYS A CA 1
ATOM 619 C C . LYS A 1 81 ? -43.848 -2.829 83.063 1.00 40.25 81 LYS A C 1
ATOM 621 O O . LYS A 1 81 ? -42.666 -3.084 83.289 1.00 40.25 81 LYS A O 1
ATOM 626 N N . ARG A 1 82 ? -44.314 -2.636 81.826 1.00 40.03 82 ARG A N 1
ATOM 627 C CA . ARG A 1 82 ? -43.420 -2.311 80.713 1.00 40.03 82 ARG A CA 1
ATOM 628 C C . ARG A 1 82 ? -43.010 -0.861 80.917 1.00 40.03 82 ARG A C 1
ATOM 630 O O . ARG A 1 82 ? -43.768 0.055 80.623 1.00 40.03 82 ARG A O 1
ATOM 637 N N . VAL A 1 83 ? -41.836 -0.671 81.509 1.00 43.22 83 VAL A N 1
ATOM 638 C CA . VAL A 1 83 ? -41.126 0.604 81.441 1.00 43.22 83 VAL A CA 1
ATOM 639 C C . VAL A 1 83 ? -40.879 0.864 79.958 1.00 43.22 83 VAL A C 1
ATOM 641 O O . VAL A 1 83 ? -40.250 0.047 79.287 1.00 43.22 83 VAL A O 1
ATOM 644 N N . ALA A 1 84 ? -41.446 1.948 79.434 1.00 46.62 84 ALA A N 1
ATOM 645 C CA . ALA A 1 84 ? -41.148 2.416 78.091 1.00 46.62 84 ALA A CA 1
ATOM 646 C C . ALA A 1 84 ? -39.636 2.669 77.995 1.00 46.62 84 ALA A C 1
ATOM 648 O O . ALA A 1 84 ? -39.079 3.419 78.799 1.00 46.62 84 ALA A O 1
ATOM 649 N N . ALA A 1 85 ? -38.966 2.004 77.051 1.00 45.16 85 ALA A N 1
ATOM 650 C CA . ALA A 1 85 ? -37.570 2.286 76.744 1.00 45.16 85 ALA A CA 1
ATOM 651 C C . ALA A 1 85 ? -37.440 3.757 76.292 1.00 45.16 85 ALA A C 1
ATOM 653 O O . ALA A 1 85 ? -38.315 4.243 75.571 1.00 45.16 85 ALA A O 1
ATOM 654 N N . PRO A 1 86 ? -36.400 4.492 76.722 1.00 48.53 86 PRO A N 1
ATOM 655 C CA . PRO A 1 86 ? -36.311 5.924 76.474 1.00 48.53 86 PRO A CA 1
ATOM 656 C C . PRO A 1 86 ? -36.046 6.220 74.982 1.00 48.53 86 PRO A C 1
ATOM 658 O O . PRO A 1 86 ? -35.331 5.458 74.326 1.00 48.53 86 PRO A O 1
ATOM 661 N N . PRO A 1 87 ? -36.538 7.356 74.449 1.00 54.97 87 PRO A N 1
ATOM 662 C CA . PRO A 1 87 ? -36.444 7.745 73.028 1.00 54.97 87 PRO A CA 1
ATOM 663 C C . PRO A 1 87 ? -35.008 7.839 72.468 1.00 54.97 87 PRO A C 1
ATOM 665 O O . PRO A 1 87 ? -34.801 7.846 71.259 1.00 54.97 87 PRO A O 1
ATOM 668 N N . LEU A 1 88 ? -33.995 7.844 73.337 1.00 50.22 88 LEU A N 1
ATOM 669 C CA . LEU A 1 88 ? -32.573 7.842 72.979 1.00 50.22 88 LEU A CA 1
ATOM 670 C C . LEU A 1 88 ? -32.100 6.546 72.291 1.00 50.22 88 LEU A C 1
ATOM 672 O O . LEU A 1 88 ? -31.137 6.582 71.522 1.00 50.22 88 LEU A O 1
ATOM 676 N N . ALA A 1 89 ? -32.755 5.407 72.545 1.00 56.88 89 ALA A N 1
ATOM 677 C CA . ALA A 1 89 ? -32.413 4.138 71.896 1.00 56.88 89 ALA A CA 1
ATOM 678 C C . ALA A 1 89 ? -32.820 4.123 70.410 1.00 56.88 89 ALA A C 1
ATOM 680 O O . ALA A 1 89 ? -32.084 3.604 69.577 1.00 56.88 89 ALA A O 1
ATOM 681 N N . ASP A 1 90 ? -33.944 4.747 70.054 1.00 66.38 90 ASP A N 1
ATOM 682 C CA . ASP A 1 90 ? -34.414 4.842 68.663 1.00 66.38 90 ASP A CA 1
ATOM 683 C C . ASP A 1 90 ? -33.549 5.814 67.837 1.00 66.38 90 ASP A C 1
ATOM 685 O O . ASP A 1 90 ? -33.067 5.483 66.752 1.00 66.38 90 ASP A O 1
ATOM 689 N N . GLU A 1 91 ? -33.233 6.978 68.412 1.00 69.88 91 GLU A N 1
ATOM 690 C CA . GLU A 1 91 ? -32.375 8.010 67.813 1.00 69.88 91 GLU A CA 1
ATOM 691 C C . GLU A 1 91 ? -30.958 7.485 67.500 1.00 69.88 91 GLU A C 1
ATOM 693 O O . GLU A 1 91 ? -30.407 7.711 66.418 1.00 69.88 91 GLU A O 1
ATOM 698 N N . THR A 1 92 ? -30.351 6.747 68.435 1.00 70.56 92 THR A N 1
ATOM 699 C CA . THR A 1 92 ? -29.010 6.165 68.250 1.00 70.56 92 THR A CA 1
ATOM 700 C C . THR A 1 92 ? -28.998 5.049 67.210 1.00 70.56 92 THR A C 1
ATOM 702 O O . THR A 1 92 ? -28.035 4.935 66.446 1.00 70.56 92 THR A O 1
ATOM 705 N N . THR A 1 93 ? -30.076 4.272 67.124 1.00 73.94 93 THR A N 1
ATOM 706 C CA . THR A 1 93 ? -30.230 3.214 66.120 1.00 73.94 93 THR A CA 1
ATOM 707 C C . THR A 1 93 ? -30.404 3.810 64.721 1.00 73.94 93 THR A C 1
ATOM 709 O O . THR A 1 93 ? -29.684 3.424 63.800 1.00 73.94 93 THR A O 1
ATOM 712 N N . ARG A 1 94 ? -31.243 4.843 64.569 1.00 75.31 94 ARG A N 1
ATOM 713 C CA . ARG A 1 94 ? -31.387 5.608 63.316 1.00 75.31 94 ARG A CA 1
ATOM 714 C C . ARG A 1 94 ? -30.081 6.237 62.845 1.00 75.31 94 ARG A C 1
ATOM 716 O O . ARG A 1 94 ? -29.744 6.138 61.669 1.00 75.31 94 ARG A O 1
ATOM 723 N N . ARG A 1 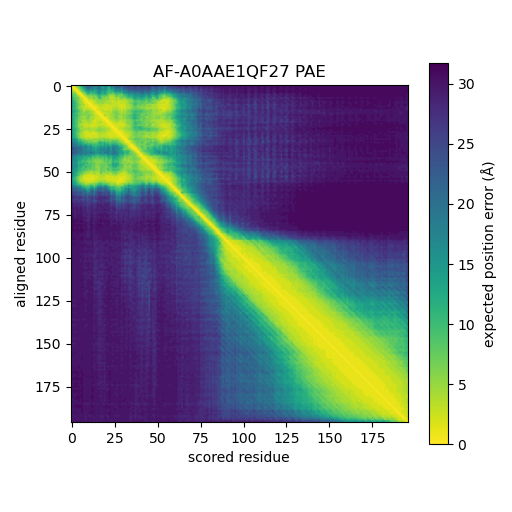95 ? -29.313 6.858 63.747 1.00 75.81 95 ARG A N 1
ATOM 724 C CA . ARG A 1 95 ? -28.006 7.443 63.394 1.00 75.81 95 ARG A CA 1
ATOM 725 C C . ARG A 1 95 ? -27.016 6.392 62.896 1.00 75.81 95 ARG A C 1
ATOM 727 O O .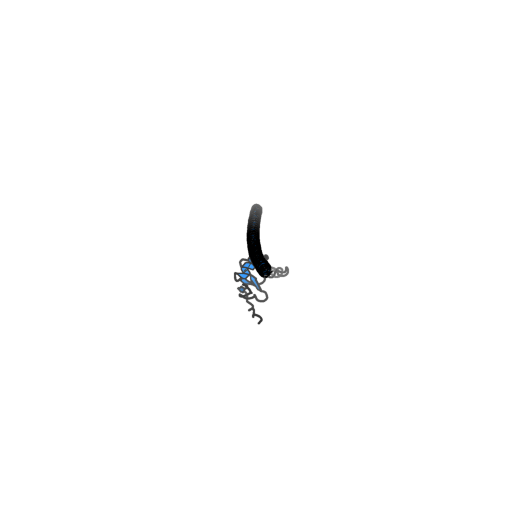 ARG A 1 95 ? -26.287 6.659 61.947 1.00 75.81 95 ARG A O 1
ATOM 734 N N . ARG A 1 96 ? -26.993 5.207 63.511 1.00 71.31 96 ARG A N 1
ATOM 735 C CA . ARG A 1 96 ? -26.130 4.097 63.078 1.00 71.31 96 ARG A CA 1
ATOM 736 C C . ARG A 1 96 ? -26.507 3.572 61.696 1.00 71.31 96 ARG A C 1
ATOM 738 O O . ARG A 1 96 ? -25.606 3.352 60.894 1.00 71.31 96 ARG A O 1
ATOM 745 N N . LEU A 1 97 ? -27.802 3.424 61.413 1.00 75.25 97 LEU A N 1
ATOM 746 C CA . LEU A 1 97 ? -28.285 3.014 60.092 1.00 75.25 97 LEU A CA 1
ATOM 747 C C . LEU A 1 97 ? -27.913 4.047 59.021 1.00 75.25 97 LEU A C 1
ATOM 749 O O . LEU A 1 97 ? -27.281 3.686 58.037 1.00 75.25 97 LEU A O 1
ATOM 753 N N . ASN A 1 98 ? -28.155 5.337 59.274 1.00 77.31 98 ASN A N 1
ATOM 754 C CA . ASN A 1 98 ? -27.793 6.407 58.335 1.00 77.31 98 ASN A CA 1
ATOM 755 C C . ASN A 1 98 ? -26.285 6.448 58.025 1.00 77.31 98 ASN A C 1
ATOM 757 O O . ASN A 1 98 ? -25.894 6.632 56.876 1.00 77.31 98 ASN A O 1
ATOM 761 N N . LEU A 1 99 ? -25.425 6.263 59.034 1.00 78.88 99 LEU A N 1
ATOM 762 C CA . LEU A 1 99 ? -23.972 6.187 58.833 1.00 78.88 99 LEU A CA 1
ATOM 763 C C . LEU A 1 99 ? -23.560 4.931 58.053 1.00 78.88 99 LEU A C 1
ATOM 765 O O . LEU A 1 99 ? -22.626 4.988 57.249 1.00 78.88 99 LEU A O 1
ATOM 769 N N . GLY A 1 100 ? -24.249 3.811 58.287 1.00 77.25 100 GLY A N 1
ATOM 770 C CA . GLY A 1 100 ? -24.101 2.583 57.511 1.00 77.25 100 GLY A CA 1
ATOM 771 C C . GLY A 1 100 ? -24.424 2.820 56.040 1.00 77.25 100 GLY A C 1
ATOM 772 O O . GLY A 1 100 ? -23.566 2.598 55.191 1.00 77.25 100 GLY A O 1
ATOM 773 N N . ASP A 1 101 ? -25.595 3.378 55.750 1.00 80.50 101 ASP A N 1
ATOM 774 C CA . ASP A 1 101 ? -26.052 3.673 54.389 1.00 80.50 101 ASP A CA 1
ATOM 775 C C . ASP A 1 101 ? -25.124 4.650 53.659 1.00 80.50 101 ASP A C 1
ATOM 777 O O . ASP A 1 101 ? -24.783 4.458 52.487 1.00 80.50 101 ASP A O 1
ATOM 781 N N . GLU A 1 102 ? -24.651 5.688 54.353 1.00 81.75 102 GLU A N 1
ATOM 782 C CA . GLU A 1 102 ? -23.718 6.659 53.785 1.00 81.75 102 GLU A CA 1
ATOM 783 C C . GLU A 1 102 ? -22.351 6.022 53.478 1.00 81.75 102 GLU A C 1
ATOM 785 O O . GLU A 1 102 ? -21.738 6.309 52.443 1.00 81.75 102 GLU A O 1
ATOM 790 N N . SER A 1 103 ? -21.881 5.118 54.343 1.00 79.25 103 SER A N 1
ATOM 791 C CA . SER A 1 103 ? -20.670 4.321 54.120 1.00 79.25 103 SER A CA 1
ATOM 792 C C . SER A 1 103 ? -20.822 3.403 52.904 1.00 79.25 103 SER A C 1
ATOM 794 O O . SER A 1 103 ? -19.943 3.373 52.036 1.00 79.25 103 SER A O 1
ATOM 796 N N . THR A 1 104 ? -21.961 2.722 52.776 1.00 81.75 104 THR A N 1
ATOM 797 C CA . THR A 1 104 ? -22.266 1.841 51.643 1.00 81.75 104 THR A CA 1
ATOM 798 C C . THR A 1 104 ? -22.317 2.627 50.332 1.00 81.75 104 THR A C 1
ATOM 800 O O . THR A 1 104 ? -21.618 2.269 49.381 1.00 81.75 104 THR A O 1
ATOM 803 N N . ARG A 1 105 ? -23.016 3.775 50.290 1.00 84.56 105 ARG A N 1
ATOM 804 C CA . ARG A 1 105 ? -23.014 4.678 49.119 1.00 84.56 105 ARG A CA 1
ATOM 805 C C . ARG A 1 105 ? -21.612 5.135 48.741 1.00 84.56 105 ARG A C 1
ATOM 807 O O . ARG A 1 105 ? -21.276 5.158 47.558 1.00 84.56 105 ARG A O 1
ATOM 814 N N . ARG A 1 106 ? -20.779 5.509 49.718 1.00 84.19 106 ARG A N 1
ATOM 815 C CA . ARG A 1 106 ? -19.392 5.920 49.448 1.00 84.19 106 ARG A CA 1
ATOM 816 C C . ARG A 1 106 ? -18.574 4.786 48.830 1.00 84.19 106 ARG A C 1
ATOM 818 O O . ARG A 1 106 ? -17.847 5.030 47.869 1.00 84.19 106 ARG A O 1
ATOM 825 N N . ARG A 1 107 ? -18.710 3.557 49.332 1.00 80.44 107 ARG A N 1
ATOM 826 C CA . ARG A 1 107 ? -18.000 2.385 48.791 1.00 80.44 107 ARG A CA 1
ATOM 827 C C . ARG A 1 107 ? -18.437 2.055 47.364 1.00 80.44 107 ARG A C 1
ATOM 829 O O . ARG A 1 107 ? -17.568 1.814 46.529 1.00 80.44 107 ARG A O 1
ATOM 836 N N . LEU A 1 108 ? -19.738 2.108 47.078 1.00 82.50 108 LEU A N 1
ATOM 837 C CA . LEU A 1 108 ? -20.275 1.890 45.731 1.00 82.50 108 LEU A CA 1
ATOM 838 C C . LEU A 1 108 ? -19.752 2.937 44.740 1.00 82.50 108 LEU A C 1
ATOM 840 O O . LEU A 1 108 ? -19.182 2.573 43.716 1.00 82.50 108 LEU A O 1
ATOM 844 N N . ASN A 1 109 ? -19.812 4.225 45.095 1.00 86.44 109 ASN A N 1
ATOM 845 C CA . ASN A 1 109 ? -19.300 5.303 44.242 1.00 86.44 109 ASN A CA 1
ATOM 846 C C . ASN A 1 109 ? -17.804 5.142 43.915 1.00 86.44 109 ASN A C 1
ATOM 848 O O . ASN A 1 109 ? -17.390 5.335 42.773 1.00 86.44 109 ASN A O 1
ATOM 852 N N . LEU A 1 110 ? -16.985 4.758 44.900 1.00 87.31 110 LEU A N 1
ATOM 853 C CA . LEU A 1 110 ? -15.560 4.486 44.681 1.00 87.31 110 LEU A CA 1
ATOM 854 C C . LEU A 1 110 ? -15.339 3.261 43.778 1.00 87.31 110 LEU A C 1
ATOM 856 O O . LEU A 1 110 ? -14.420 3.258 42.953 1.00 87.31 110 LEU A O 1
ATOM 860 N N . GLY A 1 111 ? -16.169 2.226 43.923 1.00 84.06 111 GLY A N 1
ATOM 861 C CA . GLY A 1 111 ? -16.170 1.047 43.055 1.00 84.06 111 GLY A CA 1
ATOM 862 C C . GLY A 1 111 ? -16.495 1.397 41.602 1.00 84.06 111 GLY A C 1
ATOM 863 O O . GLY A 1 111 ? -15.758 1.007 40.690 1.00 84.06 111 GLY A O 1
ATOM 864 N N . ASP A 1 112 ? -17.528 2.207 41.391 1.00 87.50 112 ASP A N 1
ATOM 865 C CA . ASP A 1 112 ? -17.936 2.692 40.072 1.00 87.50 112 ASP A CA 1
ATOM 866 C C . ASP A 1 112 ? -16.852 3.553 39.427 1.00 87.50 112 ASP A C 1
ATOM 868 O O . ASP A 1 112 ? -16.498 3.362 38.259 1.00 87.50 112 ASP A O 1
ATOM 872 N N . GLU A 1 113 ? -16.254 4.470 40.190 1.00 88.06 113 GLU A N 1
ATOM 873 C CA . GLU A 1 113 ? -15.182 5.324 39.689 1.00 88.06 113 GLU A CA 1
ATOM 874 C C . GLU A 1 113 ? -13.947 4.502 39.296 1.00 88.06 113 GLU A C 1
ATOM 876 O O . GLU A 1 113 ? -13.351 4.717 38.233 1.00 88.06 113 GLU A O 1
ATOM 881 N N . ARG A 1 114 ? -13.586 3.496 40.102 1.00 85.88 114 ARG A N 1
ATOM 882 C CA . ARG A 1 114 ? -12.485 2.575 39.794 1.00 85.88 114 ARG A CA 1
ATOM 883 C C . ARG A 1 114 ? -12.759 1.770 38.525 1.00 85.88 114 ARG A C 1
ATOM 885 O O . ARG A 1 114 ? -11.844 1.572 37.720 1.00 85.88 114 ARG A O 1
ATOM 892 N N . THR A 1 115 ? -13.999 1.334 38.331 1.00 87.00 115 THR A N 1
ATOM 893 C CA . THR A 1 115 ? -14.424 0.577 37.147 1.00 87.00 115 THR A CA 1
ATOM 894 C C . THR A 1 115 ? -14.365 1.444 35.893 1.00 87.00 115 THR A C 1
ATOM 896 O O . THR A 1 115 ? -13.730 1.053 34.911 1.00 87.00 115 THR A O 1
ATOM 899 N N . ARG A 1 116 ? -14.896 2.672 35.952 1.00 89.62 116 ARG A N 1
ATOM 900 C CA . ARG A 1 116 ? -14.801 3.655 34.858 1.00 89.62 116 ARG A CA 1
ATOM 901 C C . ARG A 1 116 ? -13.353 3.963 34.482 1.00 89.62 116 ARG A C 1
ATOM 903 O O . ARG A 1 116 ? -13.008 3.948 33.303 1.00 89.62 116 ARG A O 1
ATOM 910 N N . ARG A 1 117 ? -12.476 4.184 35.469 1.00 88.75 117 ARG A N 1
ATOM 911 C CA . ARG A 1 117 ? -11.042 4.426 35.220 1.00 88.75 117 ARG A CA 1
ATOM 912 C C . ARG A 1 117 ? -10.374 3.243 34.518 1.00 88.75 117 ARG A C 1
ATOM 914 O O . ARG A 1 117 ? -9.616 3.453 33.573 1.00 88.75 117 ARG A O 1
ATOM 921 N N . ARG A 1 118 ? -10.657 2.008 34.948 1.00 85.94 118 ARG A N 1
ATOM 922 C CA . ARG A 1 118 ? -10.124 0.795 34.303 1.00 85.94 118 ARG A CA 1
ATOM 923 C C . ARG A 1 118 ? -10.586 0.665 32.856 1.00 85.94 118 ARG A C 1
ATOM 925 O O . ARG A 1 118 ? -9.759 0.367 31.998 1.00 85.94 118 ARG A O 1
ATOM 932 N N . PHE A 1 119 ? -11.867 0.912 32.596 1.00 89.75 119 PHE A N 1
ATOM 933 C CA . PHE A 1 119 ? -12.420 0.869 31.246 1.00 89.75 119 PHE A CA 1
ATOM 934 C C . PHE A 1 119 ? -11.738 1.895 30.332 1.00 89.75 119 PHE A C 1
ATOM 936 O O . PHE A 1 119 ? -11.189 1.527 29.297 1.00 89.75 119 PHE A O 1
ATOM 943 N N . ASN A 1 120 ? -11.646 3.153 30.775 1.00 90.00 120 ASN A N 1
ATOM 944 C CA . ASN A 1 120 ? -11.009 4.226 30.007 1.00 90.00 120 ASN A CA 1
ATOM 945 C C . ASN A 1 120 ? -9.539 3.923 29.670 1.00 90.00 120 ASN A C 1
ATOM 947 O O . ASN A 1 120 ? -9.107 4.137 28.539 1.00 90.00 120 ASN A O 1
ATOM 951 N N . LEU A 1 121 ? -8.776 3.377 30.624 1.00 90.75 121 LEU A N 1
ATOM 952 C CA . LEU A 1 121 ? -7.391 2.950 30.389 1.00 90.75 121 LEU A CA 1
ATOM 953 C C . LEU A 1 121 ? -7.300 1.800 29.373 1.00 90.75 121 LEU A C 1
ATOM 955 O O . LEU A 1 121 ? -6.381 1.772 28.550 1.00 90.75 121 LEU A O 1
ATOM 959 N N . GLY A 1 122 ? -8.238 0.850 29.423 1.00 88.25 122 GLY A N 1
ATOM 960 C CA . GLY A 1 122 ? -8.335 -0.244 28.455 1.00 88.25 122 GLY A CA 1
ATOM 961 C C . GLY A 1 122 ? -8.610 0.258 27.037 1.00 88.25 122 GLY A C 1
ATOM 962 O O . GLY A 1 122 ? -7.905 -0.123 26.096 1.00 88.25 122 GLY A O 1
ATOM 963 N N . ASP A 1 123 ? -9.565 1.173 26.897 1.00 91.75 123 ASP A N 1
ATOM 964 C CA . ASP A 1 123 ? -9.900 1.828 25.631 1.00 91.75 123 ASP A CA 1
ATOM 965 C C . ASP A 1 123 ? -8.713 2.606 25.061 1.00 91.75 123 ASP A C 1
ATOM 967 O O . ASP A 1 123 ? -8.368 2.470 23.884 1.00 91.75 123 ASP A O 1
ATOM 971 N N . GLU A 1 124 ? -8.038 3.396 25.895 1.00 92.25 124 GLU A N 1
ATOM 972 C CA . GLU A 1 124 ? -6.894 4.196 25.470 1.00 92.25 124 GLU A CA 1
ATOM 973 C C . GLU A 1 124 ? -5.725 3.311 25.013 1.00 92.25 124 GLU A C 1
ATOM 975 O O . GLU A 1 124 ? -5.110 3.560 23.970 1.00 92.25 124 GLU A O 1
ATOM 980 N N . ARG A 1 125 ? -5.460 2.215 25.735 1.00 90.00 125 ARG A N 1
ATOM 981 C CA . ARG A 1 125 ? -4.458 1.216 25.340 1.00 90.00 125 ARG A CA 1
ATOM 982 C C . ARG A 1 125 ? -4.811 0.562 24.006 1.00 90.00 125 ARG A C 1
ATOM 984 O O . ARG A 1 125 ? -3.919 0.340 23.184 1.00 90.00 125 ARG A O 1
ATOM 991 N N . THR A 1 126 ? -6.087 0.269 23.779 1.00 91.50 126 THR A N 1
ATOM 992 C CA . THR A 1 126 ? -6.569 -0.340 22.533 1.00 91.50 126 THR A CA 1
ATOM 993 C C . THR A 1 126 ? -6.398 0.617 21.356 1.00 91.50 126 THR A C 1
ATOM 995 O O . THR A 1 126 ? -5.775 0.242 20.362 1.00 91.50 126 THR A O 1
ATOM 998 N N . ARG A 1 127 ? -6.822 1.881 21.499 1.00 92.25 127 ARG A N 1
ATOM 999 C CA . ARG A 1 127 ? -6.615 2.927 20.481 1.00 92.25 127 ARG A CA 1
ATOM 1000 C C . ARG A 1 127 ? -5.138 3.106 20.132 1.00 92.25 127 ARG A C 1
ATOM 1002 O O . ARG A 1 127 ? -4.789 3.134 18.956 1.00 92.25 127 ARG A O 1
ATOM 1009 N N . ARG A 1 128 ? -4.249 3.158 21.133 1.00 92.31 128 ARG A N 1
ATOM 1010 C CA . ARG A 1 128 ? -2.795 3.264 20.897 1.00 92.31 128 ARG A CA 1
ATOM 1011 C C . ARG A 1 128 ? -2.248 2.076 20.103 1.00 92.31 128 ARG A C 1
ATOM 1013 O O . ARG A 1 128 ? -1.446 2.280 19.196 1.00 92.31 128 ARG A O 1
ATOM 1020 N N . ARG A 1 129 ? -2.675 0.845 20.412 1.00 90.31 129 ARG A N 1
ATOM 1021 C CA . ARG A 1 129 ? -2.232 -0.354 19.673 1.00 90.31 129 ARG A CA 1
ATOM 1022 C C . ARG A 1 129 ? -2.695 -0.333 18.219 1.00 90.31 129 ARG A C 1
ATOM 1024 O O . ARG A 1 129 ? -1.891 -0.661 17.350 1.00 90.31 129 ARG A O 1
ATOM 1031 N N . LEU A 1 130 ? -3.941 0.067 17.965 1.00 91.50 130 LEU A N 1
ATOM 1032 C CA . LEU A 1 130 ? -4.476 0.195 16.607 1.00 91.50 130 LEU A CA 1
ATOM 1033 C C . LEU A 1 130 ? -3.690 1.233 15.802 1.00 91.50 130 LEU A C 1
ATOM 1035 O O . LEU A 1 130 ? -3.153 0.899 14.751 1.00 91.50 130 LEU A O 1
ATOM 1039 N N . ASN A 1 131 ? -3.493 2.433 16.356 1.00 93.31 131 ASN A N 1
ATOM 1040 C CA . ASN A 1 131 ? -2.736 3.498 15.691 1.00 93.31 131 ASN A CA 1
ATOM 1041 C C . ASN A 1 131 ? -1.306 3.068 15.321 1.00 93.31 131 ASN A C 1
ATOM 1043 O O . ASN A 1 131 ? -0.845 3.328 14.211 1.00 93.31 131 ASN A O 1
ATOM 1047 N N . LEU A 1 132 ? -0.606 2.373 16.226 1.00 92.94 132 LEU A N 1
ATOM 1048 C CA . LEU A 1 132 ? 0.736 1.848 15.947 1.00 92.94 132 LEU A CA 1
ATOM 1049 C C . LEU A 1 132 ? 0.722 0.766 14.855 1.00 92.94 132 LEU A C 1
ATOM 1051 O O . LEU A 1 132 ? 1.640 0.700 14.034 1.00 92.94 132 LEU A O 1
ATOM 1055 N N . GLY A 1 133 ? -0.305 -0.089 14.842 1.00 92.12 133 GLY A N 1
ATOM 1056 C CA . GLY A 1 133 ? -0.509 -1.094 13.798 1.00 92.12 133 GLY A CA 1
ATOM 1057 C C . GLY A 1 133 ? -0.723 -0.462 12.422 1.00 92.12 133 GLY A C 1
ATOM 1058 O O . GLY A 1 133 ? -0.068 -0.857 11.451 1.00 92.12 133 GLY A O 1
ATOM 1059 N N . ASP A 1 134 ? -1.565 0.564 12.352 1.00 92.94 134 ASP A N 1
ATOM 1060 C CA . ASP A 1 134 ? -1.844 1.309 11.124 1.00 92.94 134 ASP A CA 1
ATOM 1061 C C . ASP A 1 134 ? -0.598 2.028 10.604 1.00 92.94 134 ASP A C 1
ATOM 1063 O O . ASP A 1 134 ? -0.269 1.940 9.417 1.00 92.94 134 ASP A O 1
ATOM 1067 N N . GLU A 1 135 ? 0.158 2.686 11.486 1.00 94.19 135 GLU A N 1
ATOM 1068 C CA . GLU A 1 135 ? 1.387 3.378 11.103 1.00 94.19 135 GLU A CA 1
ATOM 1069 C C . GLU A 1 135 ? 2.442 2.401 10.563 1.00 94.19 135 GLU A C 1
ATOM 1071 O O . GLU A 1 135 ? 3.063 2.650 9.522 1.00 94.19 135 GLU A O 1
ATOM 1076 N N . ARG A 1 136 ? 2.607 1.241 11.211 1.00 92.31 136 ARG A N 1
ATOM 1077 C CA . ARG A 1 136 ? 3.508 0.180 10.737 1.00 92.31 136 ARG A CA 1
ATOM 1078 C C . ARG A 1 136 ? 3.096 -0.339 9.360 1.00 92.31 136 ARG A C 1
ATOM 1080 O O . ARG A 1 136 ? 3.962 -0.599 8.521 1.00 92.31 136 ARG A O 1
ATOM 1087 N N . THR A 1 137 ? 1.796 -0.486 9.126 1.00 93.69 137 THR A N 1
ATOM 1088 C CA . THR A 1 137 ? 1.248 -0.950 7.846 1.00 93.69 137 THR A CA 1
ATOM 1089 C C . THR A 1 137 ? 1.510 0.069 6.740 1.00 93.69 137 THR A C 1
ATOM 1091 O O . THR A 1 137 ? 2.068 -0.293 5.704 1.00 93.69 137 THR A O 1
ATOM 1094 N N . ARG A 1 138 ? 1.235 1.357 6.987 1.00 93.94 138 ARG A N 1
ATOM 1095 C CA . ARG A 1 138 ? 1.542 2.447 6.044 1.00 93.94 138 ARG A CA 1
ATOM 1096 C C . ARG A 1 138 ? 3.025 2.508 5.686 1.00 93.94 138 ARG A C 1
ATOM 1098 O O . ARG A 1 138 ? 3.366 2.584 4.510 1.00 93.94 138 ARG A O 1
ATOM 1105 N N . ARG A 1 139 ? 3.923 2.411 6.675 1.00 93.81 139 ARG A N 1
ATOM 1106 C CA . ARG A 1 139 ? 5.378 2.398 6.426 1.00 93.81 139 ARG A CA 1
ATOM 1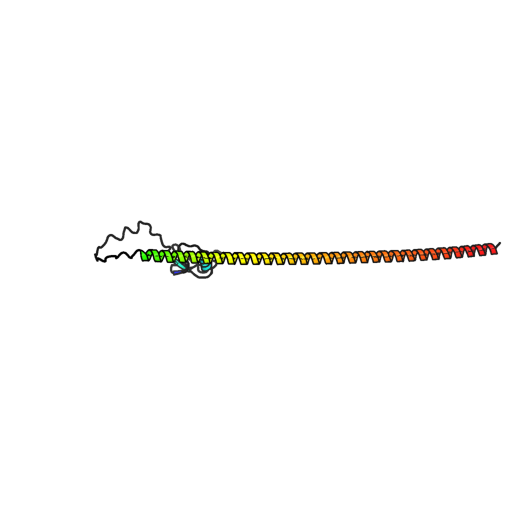107 C C . ARG A 1 139 ? 5.801 1.230 5.535 1.00 93.81 139 ARG A C 1
ATOM 1109 O O . ARG A 1 139 ? 6.616 1.417 4.637 1.00 93.81 139 ARG A O 1
ATOM 1116 N N . ARG A 1 140 ? 5.247 0.033 5.760 1.00 93.00 140 ARG A N 1
ATOM 1117 C CA . ARG A 1 140 ? 5.529 -1.147 4.926 1.00 93.00 140 ARG A CA 1
ATOM 1118 C C . ARG A 1 140 ? 5.082 -0.960 3.480 1.00 93.00 140 ARG A C 1
ATOM 1120 O O . ARG A 1 140 ? 5.850 -1.304 2.586 1.00 93.00 140 ARG A O 1
ATOM 1127 N N . LEU A 1 141 ? 3.881 -0.423 3.265 1.00 93.94 141 LEU A N 1
ATOM 1128 C CA . LEU A 1 141 ? 3.364 -0.148 1.923 1.00 93.94 141 LEU A CA 1
ATOM 1129 C C . LEU A 1 141 ? 4.252 0.861 1.189 1.00 93.94 141 LEU A C 1
ATOM 1131 O O . LEU A 1 141 ? 4.749 0.551 0.113 1.00 93.94 141 LEU A O 1
ATOM 1135 N N . ASN A 1 142 ? 4.577 1.989 1.829 1.00 95.19 142 ASN A N 1
ATOM 1136 C CA . ASN A 1 142 ? 5.436 3.018 1.234 1.00 95.19 142 ASN A CA 1
ATOM 1137 C C . ASN A 1 142 ? 6.812 2.473 0.811 1.00 95.19 142 ASN A C 1
ATOM 1139 O O . ASN A 1 142 ? 7.289 2.773 -0.281 1.00 95.19 142 ASN A O 1
ATOM 1143 N N . LEU A 1 143 ? 7.446 1.643 1.650 1.00 94.81 143 LEU A N 1
ATOM 1144 C CA . LEU A 1 143 ? 8.722 1.000 1.310 1.00 94.81 143 LEU A CA 1
ATOM 1145 C C . LEU A 1 143 ? 8.586 0.012 0.141 1.00 94.81 143 LEU A C 1
ATOM 1147 O O . LEU A 1 143 ? 9.489 -0.095 -0.691 1.00 94.81 143 LEU A O 1
ATOM 1151 N N . GLY A 1 144 ? 7.471 -0.722 0.076 1.00 95.19 144 GLY A N 1
ATOM 1152 C CA . GLY A 1 144 ? 7.157 -1.616 -1.039 1.00 95.19 144 GLY A CA 1
ATOM 1153 C C . GLY A 1 144 ? 7.004 -0.860 -2.359 1.00 95.19 144 GLY A C 1
ATOM 1154 O O . GLY A 1 144 ? 7.598 -1.252 -3.369 1.00 95.19 144 GLY A O 1
ATOM 1155 N N . ASP A 1 145 ? 6.285 0.259 -2.331 1.00 95.62 145 ASP A N 1
ATOM 1156 C CA . ASP A 1 145 ? 6.076 1.123 -3.491 1.00 95.62 145 ASP A CA 1
ATOM 1157 C C . ASP A 1 145 ? 7.390 1.745 -3.970 1.00 95.62 145 ASP A C 1
ATOM 1159 O O . ASP A 1 145 ? 7.704 1.707 -5.162 1.00 95.62 145 ASP A O 1
ATOM 1163 N N . GLU A 1 146 ? 8.212 2.257 -3.049 1.00 96.31 146 GLU A N 1
ATOM 1164 C CA . GLU A 1 146 ? 9.516 2.831 -3.389 1.00 96.31 146 GLU A CA 1
ATOM 1165 C C . GLU A 1 146 ? 10.445 1.785 -4.021 1.00 96.31 146 GLU A C 1
ATOM 1167 O O . GLU A 1 146 ? 11.081 2.042 -5.048 1.00 96.31 146 GLU A O 1
ATOM 1172 N N . ARG A 1 147 ? 10.482 0.568 -3.463 1.00 95.12 147 ARG A N 1
ATOM 1173 C CA . ARG A 1 147 ? 11.267 -0.537 -4.026 1.00 95.12 147 ARG A CA 1
ATOM 1174 C C . ARG A 1 147 ? 10.796 -0.906 -5.430 1.00 95.12 147 ARG A C 1
ATOM 1176 O O . ARG A 1 147 ? 11.626 -1.201 -6.290 1.00 95.12 147 ARG A O 1
ATOM 1183 N N . THR A 1 148 ? 9.488 -0.895 -5.663 1.00 96.31 148 THR A N 1
ATOM 1184 C CA . THR A 1 148 ? 8.904 -1.198 -6.973 1.00 96.31 148 THR A CA 1
ATOM 1185 C C . THR A 1 148 ? 9.286 -0.133 -7.996 1.00 96.31 148 THR A C 1
ATOM 1187 O O . THR A 1 148 ? 9.816 -0.481 -9.050 1.00 96.31 148 THR A O 1
ATOM 1190 N N . ARG A 1 149 ? 9.145 1.155 -7.654 1.00 96.56 149 ARG A N 1
ATOM 1191 C CA . ARG A 1 149 ? 9.574 2.272 -8.514 1.00 96.56 149 ARG A CA 1
ATOM 1192 C C . ARG A 1 149 ? 11.056 2.189 -8.875 1.00 96.56 149 ARG A C 1
ATOM 1194 O O . ARG A 1 149 ? 11.399 2.284 -10.047 1.00 96.56 149 ARG A O 1
ATOM 1201 N N . ARG A 1 150 ? 11.934 1.930 -7.898 1.00 96.12 150 ARG A N 1
ATOM 1202 C CA . ARG A 1 150 ? 13.378 1.771 -8.160 1.00 96.12 150 ARG A CA 1
ATOM 1203 C C . ARG A 1 150 ? 13.672 0.631 -9.137 1.00 96.12 150 ARG A C 1
ATOM 1205 O O . ARG A 1 150 ? 14.536 0.780 -9.994 1.00 96.12 150 ARG A O 1
ATOM 1212 N N . ARG A 1 151 ? 12.974 -0.506 -9.024 1.00 96.12 151 ARG A N 1
ATOM 1213 C CA . ARG A 1 151 ? 13.165 -1.642 -9.945 1.00 96.12 151 ARG A CA 1
ATOM 1214 C C . ARG A 1 151 ? 12.711 -1.321 -11.365 1.00 96.12 151 ARG A C 1
ATOM 1216 O O . ARG A 1 151 ? 13.386 -1.755 -12.291 1.00 96.12 151 ARG A O 1
ATOM 1223 N N . LEU A 1 152 ? 11.603 -0.596 -11.520 1.00 96.12 152 LEU A N 1
ATOM 1224 C CA . LEU A 1 152 ? 11.119 -0.160 -12.831 1.00 96.12 152 LEU A CA 1
ATOM 1225 C C . LEU A 1 152 ? 12.124 0.789 -13.487 1.00 96.12 152 LEU A C 1
ATOM 1227 O O . LEU A 1 152 ? 12.608 0.474 -14.566 1.00 96.12 152 LEU A O 1
ATOM 1231 N N . ASN A 1 153 ? 12.559 1.834 -12.776 1.00 96.94 153 ASN A N 1
ATOM 1232 C CA . ASN A 1 153 ? 13.537 2.793 -13.300 1.00 96.94 153 ASN A CA 1
ATOM 1233 C C . ASN A 1 153 ? 14.843 2.117 -13.752 1.00 96.94 153 ASN A C 1
ATOM 1235 O O . ASN A 1 153 ? 15.321 2.372 -14.850 1.00 96.94 153 ASN A O 1
ATOM 1239 N N . LEU A 1 154 ? 15.397 1.202 -12.945 1.00 96.44 154 LEU A N 1
ATOM 1240 C CA . LEU A 1 154 ? 16.596 0.440 -13.328 1.00 96.44 154 LEU A CA 1
ATOM 1241 C C . LEU A 1 154 ? 16.356 -0.472 -14.543 1.00 96.44 154 LEU A C 1
ATOM 1243 O O . LEU A 1 154 ? 17.270 -0.730 -15.328 1.00 96.44 154 LEU A O 1
ATOM 1247 N N . GLY A 1 155 ? 15.142 -1.010 -14.675 1.00 96.25 155 GLY A N 1
ATOM 1248 C CA . GLY A 1 155 ? 14.730 -1.783 -15.843 1.00 96.25 155 GLY A CA 1
ATOM 1249 C C . GLY A 1 155 ? 14.727 -0.926 -17.105 1.00 96.25 155 GLY A C 1
ATOM 1250 O O . GLY A 1 155 ? 15.325 -1.326 -18.105 1.00 96.25 155 GLY A O 1
ATOM 1251 N N . ASP A 1 156 ? 14.127 0.257 -17.023 1.00 96.94 156 ASP A N 1
ATOM 1252 C CA . ASP A 1 156 ? 14.026 1.212 -18.125 1.00 96.94 156 ASP A CA 1
ATOM 1253 C C . ASP A 1 156 ? 15.408 1.728 -18.542 1.00 96.94 156 ASP A C 1
ATOM 1255 O O . ASP A 1 156 ? 15.757 1.664 -19.721 1.00 96.94 156 ASP A O 1
ATOM 1259 N N . GLU A 1 157 ? 16.259 2.119 -17.587 1.00 97.50 157 GLU A N 1
ATOM 1260 C CA . GLU A 1 157 ? 17.652 2.512 -17.849 1.00 97.50 157 GLU A CA 1
ATOM 1261 C C . GLU A 1 157 ? 18.427 1.413 -18.589 1.00 97.50 157 GLU A C 1
ATOM 1263 O O . GLU A 1 157 ? 19.150 1.676 -19.553 1.00 97.50 157 GLU A O 1
ATOM 1268 N N . ARG A 1 158 ? 18.247 0.148 -18.188 1.00 96.94 158 ARG A N 1
ATOM 1269 C CA . ARG A 1 158 ? 18.900 -0.989 -18.848 1.00 96.94 158 ARG A CA 1
ATOM 1270 C C . ARG A 1 158 ? 18.388 -1.209 -20.271 1.00 96.94 158 ARG A C 1
ATOM 1272 O O . ARG A 1 158 ? 19.157 -1.662 -21.122 1.00 96.94 158 ARG A O 1
ATOM 1279 N N . ILE A 1 159 ? 17.104 -0.960 -20.524 1.00 97.62 159 ILE A N 1
ATOM 1280 C CA . ILE A 1 159 ? 16.521 -1.043 -21.868 1.00 97.62 159 ILE A CA 1
ATOM 1281 C C . ILE A 1 159 ? 17.108 0.062 -22.744 1.00 97.62 159 ILE A C 1
ATOM 1283 O O . ILE A 1 159 ? 17.633 -0.253 -23.810 1.00 97.62 159 ILE A O 1
ATOM 1287 N N . HIS A 1 160 ? 17.106 1.309 -22.268 1.00 97.69 160 HIS A N 1
ATOM 1288 C CA . HIS A 1 160 ? 17.692 2.443 -22.984 1.00 97.69 160 HIS A CA 1
ATOM 1289 C C . HIS A 1 160 ? 19.159 2.199 -23.333 1.00 97.69 160 HIS A C 1
ATOM 1291 O O . HIS A 1 160 ? 19.521 2.250 -24.504 1.00 97.69 160 HIS A O 1
ATOM 1297 N N . TYR A 1 161 ? 19.970 1.776 -22.362 1.00 97.38 161 TYR A N 1
ATOM 1298 C CA . TYR A 1 161 ? 21.379 1.465 -22.602 1.00 97.38 161 TYR A CA 1
ATOM 1299 C C . TYR A 1 161 ? 21.586 0.405 -23.697 1.00 97.38 161 TYR A C 1
ATOM 1301 O O . TYR A 1 161 ? 22.508 0.488 -24.508 1.00 97.38 161 TYR A O 1
ATOM 1309 N N . ARG A 1 162 ? 20.730 -0.624 -23.739 1.00 97.62 162 ARG A N 1
ATOM 1310 C CA . ARG A 1 162 ? 20.810 -1.671 -24.768 1.00 97.62 162 ARG A CA 1
ATOM 1311 C C . ARG A 1 162 ? 20.419 -1.164 -26.149 1.00 97.62 162 ARG A C 1
ATOM 1313 O O . ARG A 1 162 ? 21.028 -1.609 -27.122 1.00 97.62 162 ARG A O 1
ATOM 1320 N N . LEU A 1 163 ? 19.415 -0.295 -26.225 1.00 97.44 163 LEU A N 1
ATOM 1321 C CA . LEU A 1 163 ? 19.005 0.341 -27.474 1.00 97.44 163 LEU A CA 1
ATOM 1322 C C . LEU A 1 163 ? 20.128 1.233 -28.002 1.00 97.44 163 LEU A C 1
ATOM 1324 O O . LEU A 1 163 ? 20.556 1.031 -29.133 1.00 97.44 163 LEU A O 1
ATOM 1328 N N . ASP A 1 164 ? 20.700 2.089 -27.154 1.00 97.94 164 ASP A N 1
ATOM 1329 C CA . ASP A 1 164 ? 21.808 2.975 -27.525 1.00 97.94 164 ASP A CA 1
ATOM 1330 C C . ASP A 1 164 ? 23.013 2.188 -28.063 1.00 97.94 164 ASP A C 1
ATOM 1332 O O . ASP A 1 164 ? 23.573 2.515 -29.112 1.00 97.94 164 ASP A O 1
ATOM 1336 N N . LEU A 1 165 ? 23.381 1.088 -27.395 1.00 97.69 165 LEU A N 1
ATOM 1337 C CA . LEU A 1 165 ? 24.465 0.214 -27.850 1.00 97.69 165 LEU A CA 1
ATOM 1338 C C . LEU A 1 165 ? 24.137 -0.468 -29.192 1.00 97.69 165 LEU A C 1
ATOM 1340 O O . LEU A 1 165 ? 25.025 -0.697 -30.019 1.00 97.69 165 LEU A O 1
ATOM 1344 N N . GLY A 1 166 ? 22.872 -0.839 -29.402 1.00 97.44 166 GLY A N 1
ATOM 1345 C CA . GLY A 1 166 ? 22.383 -1.412 -30.656 1.00 97.44 166 GLY A CA 1
ATOM 1346 C C . GLY A 1 166 ? 22.447 -0.412 -31.811 1.00 97.44 166 GLY A C 1
ATOM 1347 O O . GLY A 1 166 ? 22.938 -0.747 -32.895 1.00 97.44 166 GLY A O 1
ATOM 1348 N N . ASP A 1 167 ? 22.035 0.824 -31.558 1.00 97.88 167 ASP A N 1
ATOM 1349 C CA . ASP A 1 167 ? 22.089 1.923 -32.515 1.00 97.88 167 ASP A CA 1
ATOM 1350 C C . ASP A 1 167 ? 23.531 2.264 -32.881 1.00 97.88 167 ASP A C 1
ATOM 1352 O O . ASP A 1 167 ? 23.862 2.372 -34.063 1.00 97.88 167 ASP A O 1
ATOM 1356 N N . GLU A 1 168 ? 24.426 2.351 -31.894 1.00 98.19 168 GLU A N 1
ATOM 1357 C CA . GLU A 1 168 ? 25.843 2.617 -32.137 1.00 98.19 168 GLU A CA 1
ATOM 1358 C C . GLU A 1 168 ? 26.483 1.516 -32.997 1.00 98.19 168 GLU A C 1
ATOM 1360 O O . GLU A 1 168 ? 27.197 1.799 -33.963 1.00 98.19 168 GLU A O 1
ATOM 1365 N N . ARG A 1 169 ? 26.184 0.243 -32.705 1.00 97.81 169 ARG A N 1
ATOM 1366 C CA . ARG A 1 169 ? 26.641 -0.888 -33.529 1.00 97.81 169 ARG A CA 1
ATOM 1367 C C . ARG A 1 169 ? 26.109 -0.805 -34.954 1.00 97.81 169 ARG A C 1
ATOM 1369 O O . ARG A 1 169 ? 26.843 -1.122 -35.889 1.00 97.81 169 ARG A O 1
ATOM 1376 N N . THR A 1 170 ? 24.855 -0.403 -35.122 1.00 97.94 170 THR A N 1
ATOM 1377 C CA . THR A 1 170 ? 24.230 -0.272 -36.442 1.00 97.94 170 THR A CA 1
ATOM 1378 C C . THR A 1 170 ? 24.896 0.839 -37.247 1.00 97.94 170 THR A C 1
ATOM 1380 O O . THR A 1 170 ? 25.313 0.582 -38.375 1.00 97.94 170 THR A O 1
ATOM 1383 N N . ARG A 1 171 ? 25.110 2.018 -36.647 1.00 98.12 171 ARG A N 1
ATOM 1384 C CA . ARG A 1 171 ? 25.838 3.134 -37.277 1.00 98.12 171 ARG A CA 1
ATOM 1385 C C . ARG A 1 171 ? 27.238 2.713 -37.715 1.00 98.12 171 ARG A C 1
ATOM 1387 O O . ARG A 1 171 ? 27.555 2.817 -38.892 1.00 98.12 171 ARG A O 1
ATOM 1394 N N . ARG A 1 172 ? 28.018 2.085 -36.825 1.00 97.88 172 ARG A N 1
ATOM 1395 C CA . ARG A 1 172 ? 29.365 1.585 -37.162 1.00 97.88 172 ARG A CA 1
ATOM 1396 C C . ARG A 1 172 ? 29.361 0.603 -38.338 1.00 97.88 172 ARG A C 1
ATOM 1398 O O . ARG A 1 172 ? 30.286 0.608 -39.145 1.00 97.88 172 ARG A O 1
ATOM 1405 N N . ARG A 1 173 ? 28.354 -0.274 -38.440 1.00 97.75 173 ARG A N 1
ATOM 1406 C CA . ARG A 1 173 ? 28.243 -1.216 -39.571 1.00 97.75 173 ARG A CA 1
ATOM 1407 C C . ARG A 1 173 ? 27.939 -0.497 -40.882 1.00 97.75 173 ARG A C 1
ATOM 1409 O O . ARG A 1 173 ? 28.504 -0.894 -41.899 1.00 97.75 173 ARG A O 1
ATOM 1416 N N . LEU A 1 174 ? 27.077 0.518 -40.852 1.00 97.81 174 LEU A N 1
ATOM 1417 C CA . LEU A 1 174 ? 26.776 1.348 -42.018 1.00 97.81 174 LEU A CA 1
ATOM 1418 C C . LEU A 1 174 ? 28.018 2.124 -42.463 1.00 97.81 174 LEU A C 1
ATOM 1420 O O . LEU A 1 174 ? 28.412 1.990 -43.616 1.00 97.81 174 LEU A O 1
ATOM 1424 N N . ASP A 1 175 ? 28.713 2.791 -41.538 1.00 98.06 175 ASP A N 1
ATOM 1425 C CA . ASP A 1 175 ? 29.931 3.558 -41.836 1.00 98.06 175 ASP A CA 1
ATOM 1426 C C . ASP A 1 175 ? 31.011 2.689 -42.505 1.00 98.06 175 ASP A C 1
ATOM 1428 O O . ASP A 1 175 ? 31.596 3.063 -43.522 1.00 98.06 175 ASP A O 1
ATOM 1432 N N . LEU A 1 176 ? 31.243 1.479 -41.978 1.00 97.81 176 LEU A N 1
ATOM 1433 C CA . LEU A 1 176 ? 32.182 0.520 -42.572 1.00 97.81 176 LEU A CA 1
ATOM 1434 C C . LEU A 1 176 ? 31.722 0.025 -43.953 1.00 97.81 176 LEU A C 1
ATOM 1436 O O . LEU A 1 176 ? 32.553 -0.255 -44.821 1.00 97.81 176 LEU A O 1
ATOM 1440 N N . GLY A 1 177 ? 30.412 -0.130 -44.158 1.00 97.62 177 GLY A N 1
ATOM 1441 C CA . GLY A 1 177 ? 29.827 -0.493 -45.448 1.00 97.62 177 GLY A CA 1
ATOM 1442 C C . GLY A 1 177 ? 30.021 0.605 -46.494 1.00 97.62 177 GLY A C 1
ATOM 1443 O O . GLY A 1 177 ? 30.465 0.326 -47.613 1.00 97.62 177 GLY A O 1
ATOM 1444 N N . ASP A 1 178 ? 29.774 1.851 -46.108 1.00 97.75 178 ASP A N 1
ATOM 1445 C CA . ASP A 1 178 ? 29.963 3.027 -46.952 1.00 97.75 178 ASP A CA 1
ATOM 1446 C C . ASP A 1 178 ? 31.437 3.216 -47.312 1.00 97.75 178 ASP A C 1
ATOM 1448 O O . ASP A 1 178 ? 31.770 3.443 -48.478 1.00 97.75 178 ASP A O 1
ATOM 1452 N N . GLU A 1 179 ? 32.346 3.043 -46.351 1.00 97.69 179 GLU A N 1
ATOM 1453 C CA . GLU A 1 179 ? 33.785 3.126 -46.599 1.00 97.69 179 GLU A CA 1
ATOM 1454 C C . GLU A 1 179 ? 34.255 2.053 -47.593 1.00 97.69 179 GLU A C 1
ATOM 1456 O O . GLU A 1 179 ? 34.988 2.354 -48.541 1.00 97.69 179 GLU A O 1
ATOM 1461 N N . ARG A 1 180 ? 33.796 0.804 -47.435 1.00 97.19 180 ARG A N 1
ATOM 1462 C CA . ARG A 1 180 ? 34.089 -0.281 -48.389 1.00 97.19 180 ARG A CA 1
ATOM 1463 C C . ARG A 1 180 ? 33.563 0.038 -49.784 1.00 97.19 180 ARG A C 1
ATOM 1465 O O . ARG A 1 180 ? 34.272 -0.185 -50.765 1.00 97.19 180 ARG A O 1
ATOM 1472 N N . THR A 1 181 ? 32.348 0.571 -49.870 1.00 97.44 181 THR A N 1
ATOM 1473 C CA . THR A 1 181 ? 31.723 0.944 -51.144 1.00 97.44 181 THR A CA 1
ATOM 1474 C C . THR A 1 181 ? 32.512 2.058 -51.827 1.00 97.44 181 THR A C 1
ATOM 1476 O O . THR A 1 181 ? 32.867 1.922 -52.996 1.00 97.44 181 THR A O 1
ATOM 1479 N N . ARG A 1 182 ? 32.895 3.109 -51.089 1.00 97.44 182 ARG A N 1
ATOM 1480 C CA . ARG A 1 182 ? 33.753 4.192 -51.598 1.00 97.44 182 ARG A CA 1
ATOM 1481 C C . ARG A 1 182 ? 35.096 3.673 -52.101 1.00 97.44 182 ARG A C 1
ATOM 1483 O O . ARG A 1 182 ? 35.485 4.004 -53.216 1.00 97.44 182 ARG A O 1
ATOM 1490 N N . ARG A 1 183 ? 35.783 2.822 -51.327 1.00 97.31 183 ARG A N 1
ATOM 1491 C CA . ARG A 1 183 ? 37.062 2.215 -51.745 1.00 97.31 183 ARG A CA 1
ATOM 1492 C C . ARG A 1 183 ? 36.909 1.412 -53.035 1.00 97.31 183 ARG A C 1
ATOM 1494 O O . ARG A 1 183 ? 37.731 1.554 -53.934 1.00 97.31 183 ARG A O 1
ATOM 1501 N N . ARG A 1 184 ? 35.844 0.613 -53.158 1.00 97.44 184 ARG A N 1
ATOM 1502 C CA . ARG A 1 184 ? 35.557 -0.148 -54.382 1.00 97.44 184 ARG A CA 1
ATOM 1503 C C . ARG A 1 184 ? 35.344 0.772 -55.584 1.00 97.44 184 ARG A C 1
ATOM 1505 O O . ARG A 1 184 ? 35.914 0.505 -56.632 1.00 97.44 184 ARG A O 1
ATOM 1512 N N . LEU A 1 185 ? 34.567 1.844 -55.433 1.00 97.06 185 LEU A N 1
ATOM 1513 C CA . LEU A 1 185 ? 34.331 2.813 -56.510 1.00 97.06 185 LEU A CA 1
ATOM 1514 C C . LEU A 1 185 ? 35.623 3.509 -56.955 1.00 97.06 185 LEU A C 1
ATOM 1516 O O . LEU A 1 185 ? 35.850 3.654 -58.151 1.00 97.06 185 LEU A O 1
ATOM 1520 N N . VAL A 1 186 ? 36.491 3.890 -56.012 1.00 96.88 186 VAL A N 1
ATOM 1521 C CA . VAL A 1 186 ? 37.806 4.473 -56.330 1.00 96.88 186 VAL A CA 1
ATOM 1522 C C . VAL A 1 186 ? 38.659 3.491 -57.133 1.00 96.88 186 VAL A C 1
ATOM 1524 O O . VAL A 1 186 ? 39.217 3.8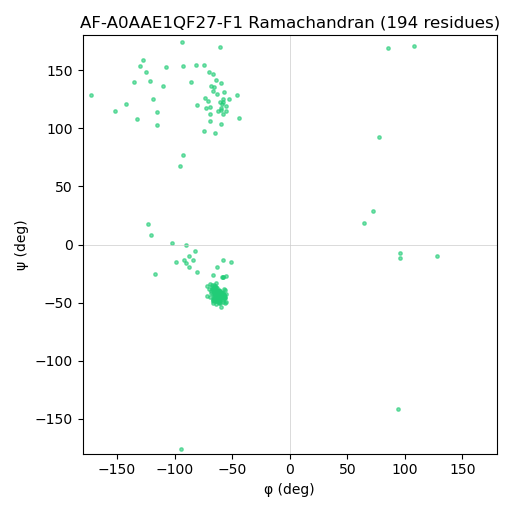80 -58.155 1.00 96.88 186 VAL A O 1
ATOM 1527 N N . LEU A 1 187 ? 38.731 2.226 -56.709 1.00 96.12 187 LEU A N 1
ATOM 1528 C CA . LEU A 1 187 ? 39.489 1.194 -57.424 1.00 96.12 187 LEU A CA 1
ATOM 1529 C C . LEU A 1 187 ? 38.926 0.925 -58.824 1.00 96.12 187 LEU A C 1
ATOM 1531 O O . LEU A 1 187 ? 39.695 0.808 -59.768 1.00 96.12 187 LEU A O 1
ATOM 1535 N N . LEU A 1 188 ? 37.599 0.855 -58.974 1.00 96.00 188 LEU A N 1
ATOM 1536 C CA . LEU A 1 188 ? 36.964 0.676 -60.285 1.00 96.00 188 LEU A CA 1
ATOM 1537 C C . LEU A 1 188 ? 37.319 1.821 -61.234 1.00 96.00 188 LEU A C 1
ATOM 1539 O O . LEU A 1 188 ? 37.748 1.566 -62.352 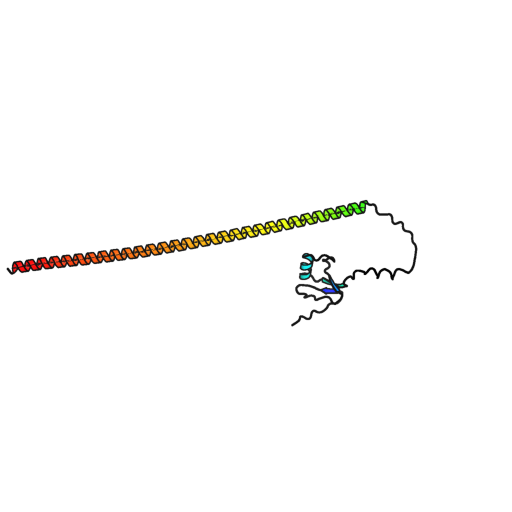1.00 96.00 188 LEU A O 1
ATOM 1543 N N . ARG A 1 189 ? 37.250 3.066 -60.757 1.00 95.69 189 ARG A N 1
ATOM 1544 C CA . ARG A 1 189 ? 37.625 4.236 -61.555 1.00 95.69 189 ARG A CA 1
ATOM 1545 C C . ARG A 1 189 ? 39.110 4.249 -61.929 1.00 95.69 189 ARG A C 1
ATOM 1547 O O . ARG A 1 189 ? 39.470 4.673 -63.019 1.00 95.69 189 ARG A O 1
ATOM 1554 N N . GLN A 1 190 ? 39.985 3.789 -61.032 1.00 94.56 190 GLN A N 1
ATOM 1555 C CA . GLN A 1 190 ? 41.409 3.627 -61.342 1.00 94.56 190 GLN A CA 1
ATOM 1556 C C . GLN A 1 190 ? 41.642 2.572 -62.428 1.00 94.56 190 GLN A C 1
ATOM 1558 O O . GLN A 1 190 ? 42.498 2.779 -63.278 1.00 94.56 190 GLN A O 1
ATOM 1563 N N . LEU A 1 191 ? 40.890 1.467 -62.409 1.00 93.69 191 LEU A N 1
ATOM 1564 C CA . LEU A 1 191 ? 40.970 0.433 -63.442 1.00 93.69 191 LEU A CA 1
ATOM 1565 C C . LEU A 1 191 ? 40.444 0.928 -64.793 1.00 93.69 191 LEU A C 1
ATOM 1567 O O . LEU A 1 191 ? 41.075 0.649 -65.804 1.00 93.69 191 LEU A O 1
ATOM 1571 N N . GLU A 1 192 ? 39.339 1.678 -64.814 1.00 94.19 192 GLU A N 1
ATOM 1572 C CA . GLU A 1 192 ? 38.810 2.306 -66.036 1.00 94.19 192 GLU A CA 1
ATOM 1573 C C . GLU A 1 192 ? 39.853 3.232 -66.677 1.00 94.19 192 GLU A C 1
ATOM 1575 O O . GLU A 1 192 ? 40.187 3.052 -67.842 1.00 94.19 192 GLU A O 1
ATOM 1580 N N . ASN A 1 193 ? 40.472 4.122 -65.892 1.00 91.56 193 ASN A N 1
ATOM 1581 C CA . ASN A 1 193 ? 41.524 5.026 -66.375 1.00 91.56 193 ASN A CA 1
ATOM 1582 C C . ASN A 1 193 ? 42.800 4.315 -66.880 1.00 91.56 193 ASN A C 1
ATOM 1584 O O . ASN A 1 193 ? 43.623 4.956 -67.521 1.00 91.56 193 ASN A O 1
ATOM 1588 N N . LEU A 1 194 ? 43.037 3.049 -66.509 1.00 90.44 194 LEU A N 1
ATOM 1589 C CA . LEU A 1 194 ? 44.188 2.260 -66.979 1.00 90.44 194 LEU A CA 1
ATOM 1590 C C . LEU A 1 194 ? 43.886 1.480 -68.266 1.00 90.44 194 LEU A C 1
ATOM 1592 O O . LEU A 1 194 ? 44.813 0.950 -68.879 1.00 90.44 194 LEU A O 1
ATOM 1596 N N . LEU A 1 195 ? 42.606 1.334 -68.614 1.00 85.75 195 LEU A N 1
ATOM 1597 C CA . LEU A 1 195 ? 42.135 0.608 -69.794 1.00 85.75 195 LEU A CA 1
ATOM 1598 C C . LEU A 1 195 ? 41.807 1.539 -70.977 1.00 85.75 195 LEU A C 1
ATOM 1600 O O . LEU A 1 195 ? 41.677 1.038 -72.094 1.00 85.75 195 LEU A O 1
ATOM 1604 N N . GLU A 1 196 ? 41.678 2.847 -70.734 1.00 71.56 196 GLU A N 1
ATOM 1605 C CA . GLU A 1 196 ? 41.650 3.922 -71.746 1.00 71.56 196 GLU A CA 1
ATOM 1606 C C . GLU A 1 196 ? 43.065 4.383 -72.129 1.00 71.56 196 GLU A C 1
ATOM 1608 O O . GLU A 1 196 ? 43.278 4.652 -73.335 1.00 71.56 196 GLU A O 1
#